Protein AF-D3B4V0-F1 (afdb_monomer)

Nearest PDB structures (foldseek):
  1zbs-assembly1_A-2  TM=4.733E-01  e=1.804E+00  Porphyromonas gingivalis W83
  3m5d-assembly1_A  TM=2.954E-01  e=3.328E+00  Xanthomonas campestris pv. campestris
  3m4n-assembly1_A  TM=2.866E-01  e=5.492E+00  Xanthomonas campestris pv. campestris
  3m5c-assembly1_A  TM=2.912E-01  e=4.914E+00  Xanthomonas campestris pv. campestris

Sequence (216 aa):
MLTKDHNRDSLLKLTKDQLFQICLDNNITVKKSTKKSLIIDDIIKIKEDRGCLQKKLVDDNPFHRSLPVLIITKILEYCWRISTSDRVTPLIAYEEALKLTLINKRFYGIVSRMFNNVKLSSTVTTSRMGELHKRLSSVWCPIKHIVKLQVEIPIFEQLMKQPSVHLTHMLSTVEKLFIYQDYKWGHITETSIKTFVTIATNLHSLSLYCTSVCVF

pLDDT: mean 77.39, std 14.04, range [38.19, 95.69]

Organism: Heterostelium pallidum (strain ATCC 26659 / Pp 5 / PN500) (NCBI:txid670386)

Foldseek 3Di:
DDDPPDDLVNLVPDDQVVLVVVCVVVVHDDDSPDDSVVSSVSVVVVVVVVVVVCCVVPPVDPCPPPVVLVVVLVVLVVVLCVCCVDPQPLPVSVVVLLVQCVPDVSSLVSSQVSQQAHAEDDVDDPVVLVVVVVQQLDPSNSPQAHQHYHYEQVSLQVCQPDPHPSNLRNLLNHAEYEYEYDVVDDDRDPSSVVSSCVSNVNHDYYYYDYDPPPDD

Radius of gyration: 29.0 Å; Cα contacts (8 Å, |Δi|>4): 222; chains: 1; bounding box: 64×27×80 Å

Secondary structure (DSSP, 8-state):
---TT--HHHHHTS-HHHHHHHHHHTT----TTS-HHHHHHHHHHHHHHHHHHHHHHHTS-TTTTTHHHHHHHHHHHHHHHHHHHSTT-HHHHHHHHHHHHTT-HHHHHHHHHHTTEEEE-S-S-HHHHHHHHHHHTSTT-S----SEEEEEHHHHHHHHHS--HHHHHHHHT--EEEEEE-TTS-PPPHHHHHHHHHH-TT--EEEEEE------

Solvent-accessible surface area (backbone atoms only — not comparable to full-atom values): 12323 Å² total; per-residue (Å²): 120,95,60,94,79,71,44,73,73,58,57,69,74,49,52,67,68,58,52,48,50,53,27,57,72,66,76,47,94,76,64,91,84,57,54,66,67,59,55,52,52,52,53,49,52,53,51,50,51,49,50,52,51,46,39,52,63,62,73,70,30,95,46,78,84,55,46,70,60,52,53,53,49,50,50,50,53,49,53,48,49,55,40,58,64,43,87,88,44,40,62,56,41,50,56,52,51,56,56,49,36,74,76,36,76,68,43,26,64,50,52,25,66,67,37,30,66,43,60,48,69,76,95,54,58,74,70,59,49,55,51,48,53,53,46,58,52,33,94,79,45,52,60,63,43,25,45,30,41,35,32,24,44,74,58,50,49,57,53,48,72,68,62,42,76,56,35,39,54,28,45,23,39,25,28,28,43,37,39,39,43,51,90,93,54,78,83,81,52,70,65,37,52,53,54,45,59,73,40,22,77,51,52,81,41,80,46,82,43,76,61,81,78,78,84,127

Mean predicted aligned error: 15.12 Å

Structure (mmCIF, N/CA/C/O backbone):
data_AF-D3B4V0-F1
#
_entry.id   AF-D3B4V0-F1
#
loop_
_atom_site.group_PDB
_atom_site.id
_atom_site.type_symbol
_atom_site.label_atom_id
_atom_site.label_alt_id
_atom_site.label_comp_id
_atom_site.label_asym_id
_atom_site.label_entity_id
_atom_site.label_seq_id
_atom_site.pdbx_PDB_ins_code
_atom_site.Cartn_x
_atom_site.Cartn_y
_atom_site.Cartn_z
_atom_site.occupancy
_atom_site.B_iso_or_equiv
_atom_site.auth_seq_id
_atom_site.auth_comp_id
_atom_site.auth_asym_id
_atom_site.auth_atom_id
_atom_site.pdbx_PDB_model_num
ATOM 1 N N . MET A 1 1 ? 21.893 11.931 -34.333 1.00 53.31 1 MET A N 1
ATOM 2 C CA . MET A 1 1 ? 21.023 10.731 -34.334 1.00 53.31 1 MET A CA 1
ATOM 3 C C . MET A 1 1 ? 20.957 10.212 -35.767 1.00 53.31 1 MET A C 1
ATOM 5 O O . MET A 1 1 ? 20.592 10.999 -36.629 1.00 53.31 1 MET A O 1
ATOM 9 N N . LEU A 1 2 ? 21.391 8.975 -36.057 1.00 63.19 2 LEU A N 1
ATOM 10 C CA . LEU A 1 2 ? 21.348 8.410 -37.423 1.00 63.19 2 LEU A CA 1
ATOM 11 C C . LEU A 1 2 ? 19.906 8.437 -37.961 1.00 63.19 2 LEU A C 1
ATOM 13 O O . LEU A 1 2 ? 19.053 7.701 -37.466 1.00 63.19 2 LEU A O 1
ATOM 17 N N . THR A 1 3 ? 19.625 9.287 -38.947 1.00 55.41 3 THR A N 1
ATOM 18 C CA . THR A 1 3 ? 18.300 9.384 -39.573 1.00 55.41 3 THR A CA 1
ATOM 19 C C . THR A 1 3 ? 18.146 8.361 -40.704 1.00 55.41 3 THR A C 1
ATOM 21 O O . THR A 1 3 ? 19.092 7.668 -41.114 1.00 55.41 3 THR A O 1
ATOM 24 N N . LYS A 1 4 ? 16.911 8.225 -41.199 1.00 57.09 4 LYS A N 1
ATOM 25 C CA . LYS A 1 4 ? 16.519 7.246 -42.222 1.00 57.09 4 LYS A CA 1
ATOM 26 C C . LYS A 1 4 ? 17.380 7.349 -43.499 1.00 57.09 4 LYS A C 1
ATOM 28 O O . LYS A 1 4 ? 17.666 6.314 -44.098 1.00 57.09 4 LYS A O 1
ATOM 33 N N . ASP A 1 5 ? 17.934 8.526 -43.792 1.00 58.44 5 ASP A N 1
ATOM 34 C CA . ASP A 1 5 ? 18.576 8.870 -45.072 1.00 58.44 5 ASP A CA 1
ATOM 35 C C . ASP A 1 5 ? 20.045 8.447 -45.236 1.00 58.44 5 ASP A C 1
ATOM 37 O O . ASP A 1 5 ? 20.605 8.565 -46.323 1.00 58.44 5 ASP A O 1
ATOM 41 N N . HIS A 1 6 ? 20.694 7.910 -44.200 1.00 70.00 6 HIS A N 1
ATOM 42 C CA . HIS A 1 6 ? 22.062 7.393 -44.342 1.00 70.00 6 HIS A CA 1
ATOM 43 C C . HIS A 1 6 ? 22.069 5.994 -44.976 1.00 70.00 6 HIS A C 1
ATOM 45 O O . HIS A 1 6 ? 22.087 4.987 -44.263 1.00 70.00 6 HIS A O 1
ATOM 51 N N . ASN A 1 7 ? 21.981 5.924 -46.304 1.00 81.50 7 ASN A N 1
ATOM 52 C CA . ASN A 1 7 ? 22.236 4.705 -47.079 1.00 81.50 7 ASN A CA 1
ATOM 53 C C . ASN A 1 7 ? 23.741 4.572 -47.405 1.00 81.50 7 ASN A C 1
ATOM 55 O O . ASN A 1 7 ? 24.499 5.537 -47.276 1.00 81.50 7 ASN A O 1
ATOM 59 N N . ARG A 1 8 ? 24.192 3.384 -47.823 1.00 86.88 8 ARG A N 1
ATOM 60 C CA . ARG A 1 8 ? 25.616 3.115 -48.107 1.00 86.88 8 ARG A CA 1
ATOM 61 C C . ARG A 1 8 ? 26.224 4.124 -49.091 1.00 86.88 8 ARG A C 1
ATOM 63 O O . ARG A 1 8 ? 27.323 4.616 -48.853 1.00 86.88 8 ARG A O 1
ATOM 70 N N . ASP A 1 9 ? 25.479 4.501 -50.126 1.00 86.94 9 ASP A N 1
ATOM 71 C CA . ASP A 1 9 ? 25.927 5.440 -51.163 1.00 86.94 9 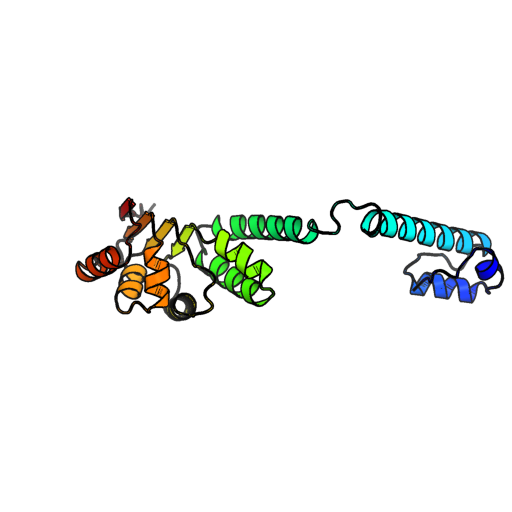ASP A CA 1
ATOM 72 C C . ASP A 1 9 ? 26.124 6.866 -50.638 1.00 86.94 9 ASP A C 1
ATOM 74 O O . ASP A 1 9 ? 27.057 7.563 -51.041 1.00 86.94 9 ASP A O 1
ATOM 78 N N . SER A 1 10 ? 25.286 7.304 -49.697 1.00 88.25 10 SER A N 1
ATOM 79 C CA . SER A 1 10 ? 25.443 8.589 -49.012 1.00 88.25 10 SER A CA 1
ATOM 80 C C . SER A 1 10 ? 26.673 8.593 -48.100 1.00 88.25 10 SER A C 1
ATOM 82 O O . SER A 1 10 ? 27.428 9.563 -48.095 1.00 88.25 10 SER A O 1
ATOM 84 N N . LEU A 1 11 ? 26.941 7.482 -47.401 1.00 89.50 11 LEU A N 1
ATOM 85 C CA . LEU A 1 11 ? 28.098 7.335 -46.512 1.00 89.50 11 LEU A CA 1
ATOM 86 C C . LEU A 1 11 ? 29.420 7.273 -47.292 1.00 89.50 11 LEU A C 1
ATOM 88 O O . LEU A 1 11 ? 30.443 7.769 -46.820 1.00 89.50 11 LEU A O 1
ATOM 92 N N . LEU A 1 12 ? 29.407 6.725 -48.511 1.00 90.62 12 LEU A N 1
ATOM 93 C CA . LEU A 1 12 ? 30.580 6.700 -49.389 1.00 90.62 12 LEU A CA 1
ATOM 94 C C . LEU A 1 12 ? 31.048 8.107 -49.790 1.00 90.62 12 LEU A C 1
ATOM 96 O O . LEU A 1 12 ? 32.258 8.321 -49.920 1.00 90.62 12 LEU A O 1
ATOM 100 N N . LYS A 1 13 ? 30.124 9.068 -49.914 1.00 92.75 13 LYS A N 1
ATOM 101 C CA . LYS A 1 13 ? 30.420 10.469 -50.267 1.00 92.75 13 LYS A CA 1
ATOM 102 C C . LYS A 1 13 ? 31.063 11.265 -49.124 1.00 92.75 13 LYS A C 1
ATOM 104 O O . LYS A 1 13 ? 31.673 12.295 -49.385 1.00 92.75 13 LYS A O 1
ATOM 109 N N . LEU A 1 14 ? 30.962 10.792 -47.880 1.00 91.62 14 LEU A N 1
ATOM 110 C CA . LEU A 1 14 ? 31.491 11.489 -46.705 1.00 91.62 14 LEU A CA 1
ATOM 111 C C . LEU A 1 14 ? 33.005 11.311 -46.552 1.00 91.62 14 LEU A C 1
ATOM 113 O O . LEU A 1 14 ? 33.585 10.290 -46.937 1.00 91.62 14 LEU A O 1
ATOM 117 N N . THR A 1 15 ? 33.669 12.295 -45.954 1.00 93.62 15 THR A N 1
ATOM 118 C CA . THR A 1 15 ? 35.085 12.176 -45.588 1.00 93.62 15 THR A CA 1
ATOM 119 C C . THR A 1 15 ? 35.261 11.238 -44.391 1.00 93.62 15 THR A C 1
ATOM 121 O O . THR A 1 15 ? 34.320 10.939 -43.654 1.00 93.62 15 THR A O 1
ATOM 124 N N . LYS A 1 16 ? 36.488 10.742 -44.185 1.00 91.06 16 LYS A N 1
ATOM 125 C CA . LYS A 1 16 ? 36.796 9.857 -43.052 1.00 91.06 16 LYS A CA 1
ATOM 126 C C . LYS A 1 16 ? 36.498 10.546 -41.713 1.00 91.06 16 LYS A C 1
ATOM 128 O O . LYS A 1 16 ? 35.918 9.913 -40.840 1.00 91.06 16 LYS A O 1
ATOM 133 N N . ASP A 1 17 ? 36.806 11.835 -41.592 1.00 90.44 17 ASP A N 1
ATOM 134 C CA . ASP A 1 17 ? 36.556 12.615 -40.373 1.00 90.44 17 ASP A CA 1
ATOM 135 C C . ASP A 1 17 ? 35.061 12.816 -40.102 1.00 90.44 17 ASP A C 1
ATOM 137 O O . ASP A 1 17 ? 34.617 12.665 -38.966 1.00 90.44 17 ASP A O 1
ATOM 141 N N . GLN A 1 18 ? 34.258 13.052 -41.146 1.00 91.62 18 GLN A N 1
ATOM 142 C CA . GLN A 1 18 ? 32.797 13.118 -41.023 1.00 91.62 18 GLN A CA 1
ATOM 143 C C . GLN A 1 18 ? 32.206 11.784 -40.544 1.00 91.62 18 GLN A C 1
ATOM 145 O O . GLN A 1 18 ? 31.325 11.768 -39.688 1.00 91.62 18 GLN A O 1
ATOM 150 N N . LEU A 1 19 ? 32.720 10.657 -41.048 1.00 92.06 19 LEU A N 1
ATOM 151 C CA . LEU A 1 19 ? 32.307 9.327 -40.591 1.00 92.06 19 LEU A CA 1
ATOM 152 C C . LEU A 1 19 ? 32.713 9.069 -39.132 1.00 92.06 19 LEU A C 1
ATOM 154 O O . LEU A 1 19 ? 31.931 8.493 -38.380 1.00 92.06 19 LEU A O 1
ATOM 158 N N . PHE A 1 20 ? 33.891 9.536 -38.700 1.00 90.31 20 PHE A N 1
ATOM 159 C CA . PHE A 1 20 ? 34.279 9.479 -37.287 1.00 90.31 20 PHE A CA 1
ATOM 160 C C . PHE A 1 20 ? 33.354 10.297 -36.398 1.00 90.31 20 PHE A C 1
ATOM 162 O O . PHE A 1 20 ? 32.966 9.806 -35.340 1.00 90.31 20 PHE A O 1
ATOM 169 N N . GLN A 1 21 ? 32.978 11.505 -36.822 1.00 90.62 21 GLN A N 1
ATOM 170 C CA . GLN A 1 21 ? 32.053 12.333 -36.055 1.00 90.62 21 GLN A CA 1
ATOM 171 C C . GLN A 1 21 ? 30.697 11.639 -35.897 1.00 90.62 21 GLN A C 1
ATOM 173 O O . GLN A 1 21 ? 30.181 11.556 -34.788 1.00 90.62 21 GLN A O 1
ATOM 178 N N . ILE A 1 22 ? 30.176 11.025 -36.967 1.00 91.06 22 ILE A N 1
ATOM 179 C CA . ILE A 1 22 ? 28.948 10.218 -36.905 1.00 91.06 22 ILE A CA 1
ATOM 180 C C . ILE A 1 22 ? 29.093 9.068 -35.902 1.00 91.06 22 ILE A C 1
ATOM 182 O O . ILE A 1 22 ? 28.160 8.802 -35.141 1.00 91.06 22 ILE A O 1
ATOM 186 N N . CYS A 1 23 ? 30.239 8.387 -35.874 1.00 89.75 23 CYS A N 1
ATOM 187 C CA . CYS A 1 23 ? 30.486 7.336 -34.894 1.00 89.75 23 CYS A CA 1
ATOM 188 C C . CYS A 1 23 ? 30.486 7.870 -33.457 1.00 89.75 23 CYS A C 1
ATOM 190 O O . CYS A 1 23 ? 29.826 7.278 -32.604 1.00 89.75 23 CYS A O 1
ATOM 192 N N . LEU A 1 24 ? 31.154 8.998 -33.196 1.00 89.44 24 LEU A N 1
ATOM 193 C CA . LEU A 1 24 ? 31.170 9.639 -31.876 1.00 89.44 24 LEU A CA 1
ATOM 194 C C . LEU A 1 24 ? 29.759 10.041 -31.433 1.00 89.44 24 LEU A C 1
ATOM 196 O O . LEU A 1 24 ? 29.322 9.646 -30.355 1.00 89.44 24 LEU A O 1
ATOM 200 N N . ASP A 1 25 ? 29.008 10.712 -32.306 1.00 88.94 25 ASP A N 1
ATOM 201 C CA . ASP A 1 25 ? 27.640 11.173 -32.037 1.00 88.94 25 ASP A CA 1
ATOM 202 C C . ASP A 1 25 ? 26.657 10.019 -31.767 1.00 88.94 25 ASP A C 1
ATOM 204 O O . ASP A 1 25 ? 25.568 10.226 -31.227 1.00 88.94 25 ASP A O 1
ATOM 208 N N . ASN A 1 26 ? 27.005 8.792 -32.170 1.00 84.38 26 ASN A N 1
ATOM 209 C CA . ASN A 1 26 ? 26.178 7.600 -31.991 1.00 84.38 26 ASN A CA 1
ATOM 210 C C . ASN A 1 26 ? 26.777 6.576 -31.018 1.00 84.38 26 ASN A C 1
ATOM 212 O O . ASN A 1 26 ? 26.230 5.471 -30.928 1.00 84.38 26 ASN A O 1
ATOM 216 N N . ASN A 1 27 ? 27.828 6.941 -30.274 1.00 88.38 27 ASN A N 1
ATOM 217 C CA . ASN A 1 27 ? 28.540 6.083 -29.321 1.00 88.38 27 ASN A CA 1
ATOM 218 C C . ASN A 1 27 ? 29.083 4.783 -29.948 1.00 88.38 27 ASN A C 1
ATOM 220 O O . ASN A 1 27 ? 29.047 3.718 -29.334 1.00 88.38 27 ASN A O 1
ATOM 224 N N . ILE A 1 28 ? 29.571 4.857 -31.187 1.00 89.25 28 ILE A N 1
ATOM 225 C CA . ILE A 1 28 ? 30.203 3.747 -31.907 1.00 89.25 28 ILE A CA 1
ATOM 226 C C . ILE A 1 28 ? 31.715 3.813 -31.677 1.00 89.25 28 ILE A C 1
ATOM 228 O O . ILE A 1 28 ? 32.372 4.790 -32.042 1.00 89.25 28 ILE A O 1
ATOM 232 N N . THR A 1 29 ? 32.291 2.766 -31.088 1.00 89.94 29 THR A N 1
ATOM 233 C CA . THR A 1 29 ? 33.736 2.693 -30.846 1.00 89.94 29 THR A CA 1
ATOM 234 C C . THR A 1 29 ? 34.479 2.286 -32.118 1.00 89.94 29 THR A C 1
ATOM 236 O O . THR A 1 29 ? 34.454 1.127 -32.516 1.00 89.94 29 THR A O 1
ATOM 239 N N . VAL A 1 30 ? 35.201 3.225 -32.729 1.00 88.81 30 VAL A N 1
ATOM 240 C CA . VAL A 1 30 ? 36.061 2.984 -33.903 1.00 88.81 30 VAL A CA 1
ATOM 241 C C . VAL A 1 30 ? 37.455 3.567 -33.679 1.00 88.81 30 VAL A C 1
ATOM 243 O O . VAL A 1 30 ? 37.612 4.668 -33.155 1.00 88.81 30 VAL A O 1
ATOM 246 N N . LYS A 1 31 ? 38.501 2.842 -34.094 1.00 89.56 31 LYS A N 1
ATOM 247 C CA . LYS A 1 31 ? 39.895 3.318 -33.998 1.00 89.56 31 LYS A CA 1
ATOM 248 C C . LYS A 1 31 ? 40.193 4.308 -35.125 1.00 89.56 31 LYS A C 1
ATOM 250 O O . LYS A 1 31 ? 39.848 4.015 -36.265 1.00 89.56 31 LYS A O 1
ATOM 255 N N . LYS A 1 32 ? 40.925 5.402 -34.869 1.00 80.88 32 LYS A N 1
ATOM 256 C CA . LYS A 1 32 ? 41.306 6.406 -35.898 1.00 80.88 32 LYS A CA 1
ATOM 257 C C . LYS A 1 32 ? 42.010 5.809 -37.133 1.00 80.88 32 LYS A C 1
ATOM 259 O O . LYS A 1 32 ? 41.827 6.277 -38.257 1.00 80.88 32 LYS A O 1
ATOM 264 N N . SER A 1 33 ? 42.775 4.734 -36.945 1.00 86.44 33 SER A N 1
ATOM 265 C CA . SER A 1 33 ? 43.487 4.018 -38.014 1.00 86.44 33 SER A CA 1
ATOM 266 C C . SER A 1 33 ? 42.600 3.106 -38.874 1.00 86.44 33 SER A C 1
ATOM 268 O O . SER A 1 33 ? 43.058 2.609 -39.901 1.00 86.44 33 SER A O 1
ATOM 270 N N . THR A 1 34 ? 41.328 2.912 -38.515 1.00 89.38 34 THR A N 1
ATOM 271 C CA . THR A 1 34 ? 40.402 2.016 -39.228 1.00 89.38 34 THR A CA 1
ATOM 272 C C . THR A 1 34 ? 40.184 2.476 -40.670 1.00 89.38 34 THR A C 1
ATOM 274 O O . THR A 1 34 ? 40.151 3.676 -40.966 1.00 89.38 34 THR A O 1
ATOM 277 N N . LYS A 1 35 ? 40.066 1.520 -41.598 1.00 93.38 35 LYS A N 1
ATOM 278 C CA . LYS A 1 35 ? 39.792 1.803 -43.013 1.00 93.38 35 LYS A CA 1
ATOM 279 C C . LYS A 1 35 ? 38.387 2.387 -43.173 1.00 93.38 35 LYS A C 1
ATOM 281 O O . LYS A 1 35 ? 37.461 1.958 -42.495 1.00 93.38 35 LYS A O 1
ATOM 286 N N . LYS A 1 36 ? 38.225 3.331 -44.108 1.00 90.06 36 LYS A N 1
ATOM 287 C CA . LYS A 1 36 ? 36.945 4.013 -44.370 1.00 90.06 36 LYS A CA 1
ATOM 288 C C . LYS A 1 36 ? 35.802 3.025 -44.647 1.00 90.06 36 LYS A C 1
ATOM 290 O O . LYS A 1 36 ? 34.712 3.217 -44.129 1.00 90.06 36 LYS A O 1
ATOM 295 N N . SER A 1 37 ? 36.065 1.962 -45.410 1.00 90.31 37 SER A N 1
ATOM 296 C CA . SER A 1 37 ? 35.074 0.922 -45.719 1.00 90.31 37 SER A CA 1
ATOM 297 C C . SER A 1 37 ? 34.541 0.219 -44.467 1.00 90.31 37 SER A C 1
ATOM 299 O O . SER A 1 37 ? 33.333 0.105 -44.315 1.00 90.31 37 SER A O 1
ATOM 301 N N . LEU A 1 38 ? 35.425 -0.153 -43.536 1.00 89.94 38 LEU A N 1
ATOM 302 C CA . LEU A 1 38 ? 35.048 -0.824 -42.287 1.00 89.94 38 LEU A CA 1
ATOM 303 C C . LEU A 1 38 ? 34.211 0.083 -41.377 1.00 89.94 38 LEU A C 1
ATOM 305 O O . LEU A 1 38 ? 33.245 -0.375 -40.786 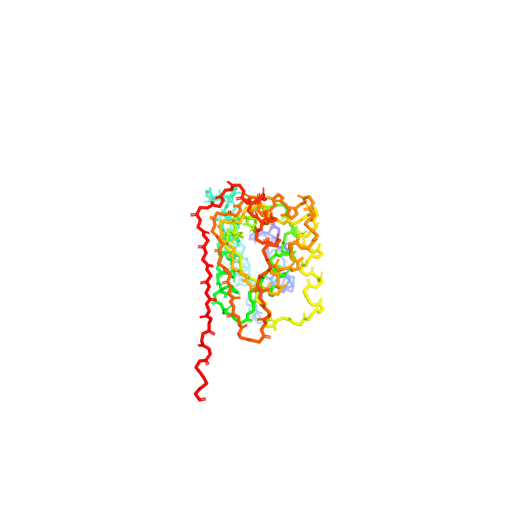1.00 89.94 38 LEU A O 1
ATOM 309 N N . ILE A 1 39 ? 34.525 1.383 -41.325 1.00 90.56 39 ILE A N 1
ATOM 310 C CA . ILE A 1 39 ? 33.721 2.355 -40.565 1.00 90.56 39 ILE A CA 1
ATOM 311 C C . ILE A 1 39 ? 32.296 2.438 -41.136 1.00 90.56 39 ILE A C 1
ATOM 313 O O . ILE A 1 39 ? 31.329 2.495 -40.382 1.00 90.56 39 ILE A O 1
ATOM 317 N N . ILE A 1 40 ? 32.157 2.430 -42.466 1.00 91.94 40 ILE A N 1
ATOM 318 C CA . ILE A 1 40 ? 30.847 2.437 -43.130 1.00 91.94 40 ILE A CA 1
ATOM 319 C C . ILE A 1 40 ? 30.078 1.147 -42.816 1.00 91.94 40 ILE A C 1
ATOM 321 O O . ILE A 1 40 ? 28.892 1.220 -42.499 1.00 91.94 40 ILE A O 1
ATOM 325 N N . ASP A 1 41 ? 30.745 -0.007 -42.870 1.00 91.50 41 ASP A N 1
ATOM 326 C CA . ASP A 1 41 ? 30.138 -1.301 -42.542 1.00 91.50 41 ASP A CA 1
ATOM 327 C C . ASP A 1 41 ? 29.652 -1.346 -41.083 1.00 91.50 41 ASP A C 1
ATOM 329 O O . ASP A 1 41 ? 28.517 -1.752 -40.833 1.00 91.50 41 ASP A O 1
ATOM 333 N N . ASP A 1 42 ? 30.448 -0.845 -40.135 1.00 89.19 42 ASP A N 1
ATOM 334 C CA . ASP A 1 42 ? 30.072 -0.768 -38.718 1.00 89.19 42 ASP A CA 1
ATOM 335 C C . ASP A 1 42 ? 28.867 0.162 -38.488 1.00 89.19 42 ASP A C 1
ATOM 337 O O . ASP A 1 42 ? 27.945 -0.181 -37.743 1.00 89.19 42 ASP A O 1
ATOM 341 N N . ILE A 1 43 ? 28.830 1.323 -39.156 1.00 90.50 43 ILE A N 1
ATOM 342 C CA . ILE A 1 43 ? 27.690 2.254 -39.088 1.00 90.50 43 ILE A CA 1
ATOM 343 C C . ILE A 1 43 ? 26.417 1.593 -39.630 1.00 90.50 43 ILE A C 1
ATOM 345 O O . ILE A 1 43 ? 25.353 1.721 -39.017 1.00 90.50 43 ILE A O 1
ATOM 349 N N . ILE A 1 44 ? 26.508 0.889 -40.764 1.00 91.50 44 ILE A N 1
ATOM 350 C CA . ILE A 1 44 ? 25.367 0.199 -41.382 1.00 91.50 44 ILE A CA 1
ATOM 351 C C . ILE A 1 44 ? 24.867 -0.914 -40.468 1.00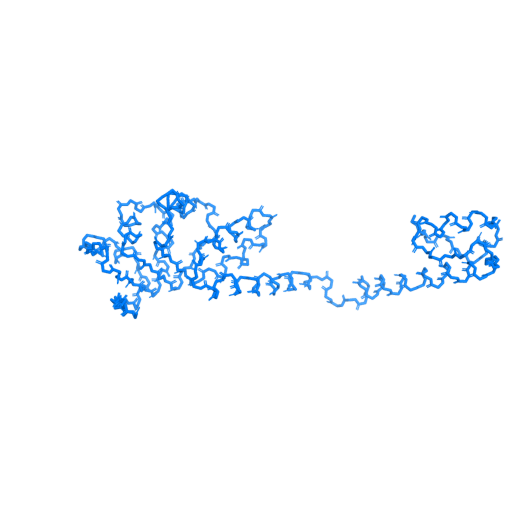 91.50 44 ILE A C 1
ATOM 353 O O . ILE A 1 44 ? 23.680 -0.936 -40.151 1.00 91.50 44 ILE A O 1
ATOM 357 N N . LYS A 1 45 ? 25.765 -1.769 -39.975 1.00 89.31 45 LYS A N 1
ATOM 358 C CA . LYS A 1 45 ? 25.417 -2.867 -39.073 1.00 89.31 45 LYS A CA 1
ATOM 359 C C . LYS A 1 45 ? 24.697 -2.363 -37.824 1.00 89.31 45 LYS A C 1
ATOM 361 O O . LYS A 1 45 ? 23.638 -2.867 -37.472 1.00 89.31 45 LYS A O 1
ATOM 366 N N . ILE A 1 46 ? 25.214 -1.313 -37.185 1.00 87.38 46 ILE A N 1
ATOM 367 C CA . ILE A 1 46 ? 24.584 -0.737 -35.988 1.00 87.38 46 ILE A CA 1
ATOM 368 C C . ILE A 1 46 ? 23.230 -0.103 -36.319 1.00 87.38 46 ILE A C 1
ATOM 370 O O . ILE A 1 46 ? 22.299 -0.182 -35.514 1.00 87.38 46 ILE A O 1
ATOM 374 N N . LYS A 1 47 ? 23.089 0.524 -37.492 1.00 86.62 47 LYS A N 1
ATOM 375 C CA . LYS A 1 47 ? 21.804 1.056 -37.959 1.00 86.62 47 LYS A CA 1
ATOM 376 C C . LYS A 1 47 ? 20.785 -0.064 -38.184 1.00 86.62 47 LYS A C 1
ATOM 378 O O . LYS A 1 47 ? 19.638 0.089 -37.770 1.00 86.62 47 LYS A O 1
ATOM 383 N N . GLU A 1 48 ? 21.190 -1.172 -38.792 1.00 86.44 48 GLU A N 1
ATOM 384 C CA . GLU A 1 48 ? 20.351 -2.355 -39.011 1.00 86.44 48 GLU A CA 1
ATOM 385 C C . GLU A 1 48 ? 19.964 -3.029 -37.693 1.00 86.44 48 GLU A C 1
ATOM 387 O O . GLU A 1 48 ? 18.784 -3.297 -37.478 1.00 86.44 48 GLU A O 1
ATOM 392 N N . ASP A 1 49 ? 20.909 -3.203 -36.767 1.00 82.19 49 ASP A N 1
ATOM 393 C CA . ASP A 1 49 ? 20.655 -3.755 -35.433 1.00 82.19 49 ASP A CA 1
ATOM 394 C C . ASP A 1 49 ? 19.673 -2.876 -34.648 1.00 82.19 49 ASP A C 1
ATOM 396 O O . ASP A 1 49 ? 18.711 -3.378 -34.063 1.00 82.19 49 ASP A O 1
ATOM 400 N N . ARG A 1 50 ? 19.849 -1.547 -34.682 1.00 82.06 50 ARG A N 1
ATOM 401 C CA . ARG A 1 50 ? 18.902 -0.597 -34.073 1.00 82.06 50 ARG A CA 1
ATOM 402 C C . ARG A 1 50 ? 17.536 -0.645 -34.747 1.00 82.06 50 ARG A C 1
ATOM 404 O O . ARG A 1 50 ? 16.535 -0.623 -34.042 1.00 82.06 50 ARG A O 1
ATOM 411 N N . GLY A 1 51 ? 17.482 -0.736 -36.074 1.00 78.88 51 GLY A N 1
ATOM 412 C CA . GLY A 1 51 ? 16.234 -0.880 -36.823 1.00 78.88 51 GLY A CA 1
ATOM 413 C C . GLY A 1 51 ? 15.510 -2.189 -36.501 1.00 78.88 51 GLY A C 1
ATOM 414 O O . GLY A 1 51 ? 14.300 -2.186 -36.308 1.00 78.88 51 GLY A O 1
ATOM 415 N N . CYS A 1 52 ? 16.245 -3.292 -36.357 1.00 76.75 52 CYS A N 1
ATOM 416 C CA . CYS A 1 52 ? 15.723 -4.596 -35.957 1.00 76.75 52 CYS A CA 1
ATOM 417 C C . CYS A 1 52 ? 15.210 -4.575 -34.512 1.00 76.75 52 CYS A C 1
ATOM 419 O O . CYS A 1 52 ? 14.111 -5.055 -34.246 1.00 76.75 52 CYS A O 1
ATOM 421 N N . LEU A 1 53 ? 15.958 -3.970 -33.585 1.00 69.25 53 LEU A N 1
ATOM 422 C CA . LEU A 1 53 ? 15.515 -3.767 -32.204 1.00 69.25 53 LEU A CA 1
ATOM 423 C C . LEU A 1 53 ? 14.279 -2.874 -32.142 1.00 69.25 53 LEU A C 1
ATOM 425 O O . LEU A 1 53 ? 13.323 -3.218 -31.458 1.00 69.25 53 LEU A O 1
ATOM 429 N N . GLN A 1 54 ? 14.262 -1.763 -32.877 1.00 68.56 54 GLN A N 1
ATOM 430 C CA . GLN A 1 54 ? 13.118 -0.862 -32.925 1.00 68.56 54 GLN A CA 1
ATOM 431 C C . GLN A 1 54 ? 11.895 -1.559 -33.523 1.00 68.56 54 GLN A C 1
ATOM 433 O O . GLN A 1 54 ? 10.835 -1.503 -32.918 1.00 68.56 54 GLN A O 1
ATOM 438 N N . LYS A 1 55 ? 12.039 -2.295 -34.628 1.00 69.94 55 LYS A N 1
ATOM 439 C CA . LYS A 1 55 ? 10.951 -3.079 -35.225 1.00 69.94 55 LYS A CA 1
ATOM 440 C C . LYS A 1 55 ? 10.441 -4.169 -34.274 1.00 69.94 55 LYS A C 1
ATOM 442 O O . LYS A 1 55 ? 9.238 -4.298 -34.088 1.00 69.94 55 LYS A O 1
ATOM 447 N N . LYS A 1 56 ? 11.334 -4.894 -33.590 1.00 67.00 56 LYS A N 1
ATOM 448 C CA . LYS A 1 56 ? 10.962 -5.894 -32.568 1.00 67.00 56 LYS A CA 1
ATOM 449 C C . LYS A 1 56 ? 10.287 -5.281 -31.341 1.00 67.00 56 LYS A C 1
ATOM 451 O O . LYS A 1 56 ? 9.442 -5.923 -30.730 1.00 67.00 56 LYS A O 1
ATOM 456 N N . LEU A 1 57 ? 10.674 -4.068 -30.952 1.00 57.16 57 LEU A N 1
ATOM 457 C CA . LEU A 1 57 ? 10.114 -3.377 -29.791 1.00 57.16 57 LEU A CA 1
ATOM 458 C C . LEU A 1 57 ? 8.793 -2.671 -30.113 1.00 57.16 57 LEU A C 1
ATOM 460 O O . LEU A 1 57 ? 7.923 -2.632 -29.242 1.00 57.16 57 LEU A O 1
ATOM 464 N N . VAL A 1 58 ? 8.664 -2.133 -31.330 1.00 59.03 58 VAL A N 1
ATOM 465 C CA . VAL A 1 58 ? 7.589 -1.222 -31.742 1.00 59.03 58 VAL A CA 1
ATOM 466 C C . VAL A 1 58 ? 6.556 -1.896 -32.645 1.00 59.03 58 VAL A C 1
ATOM 468 O O . VAL A 1 58 ? 5.366 -1.827 -32.349 1.00 59.03 58 VAL A O 1
ATOM 471 N N . ASP A 1 59 ? 6.989 -2.582 -33.702 1.00 55.59 59 ASP A N 1
ATOM 472 C CA . ASP A 1 59 ? 6.091 -3.045 -34.771 1.00 55.59 59 ASP A CA 1
ATOM 473 C C . ASP A 1 59 ? 5.645 -4.507 -34.585 1.00 55.59 59 ASP A C 1
ATOM 475 O O . ASP A 1 59 ? 4.470 -4.818 -34.764 1.00 55.59 59 ASP A O 1
ATOM 479 N N . ASP A 1 60 ? 6.551 -5.393 -34.155 1.00 52.03 60 ASP A N 1
ATOM 480 C CA . ASP A 1 60 ? 6.293 -6.836 -33.978 1.00 52.03 60 ASP A CA 1
ATOM 481 C C . ASP A 1 60 ? 6.007 -7.224 -32.515 1.00 52.03 60 ASP A C 1
ATOM 483 O O . ASP A 1 60 ? 5.983 -8.402 -32.155 1.00 52.03 60 ASP A O 1
ATOM 487 N N . ASN A 1 61 ? 5.792 -6.237 -31.642 1.00 43.53 61 ASN A N 1
ATOM 488 C CA . ASN A 1 61 ? 5.470 -6.475 -30.244 1.00 43.53 61 ASN A CA 1
ATOM 489 C C . ASN A 1 61 ? 3.941 -6.553 -30.053 1.00 43.53 61 ASN A C 1
ATOM 491 O O . ASN A 1 61 ? 3.287 -5.505 -29.984 1.00 43.53 61 ASN A O 1
ATOM 495 N N . PRO A 1 62 ? 3.342 -7.750 -29.866 1.00 52.12 62 PRO A N 1
ATOM 496 C CA . PRO A 1 62 ? 1.902 -7.887 -29.618 1.00 52.12 62 PRO A CA 1
ATOM 497 C C . PRO A 1 62 ? 1.450 -7.211 -28.310 1.00 52.12 62 PRO A C 1
ATOM 499 O O . PRO A 1 62 ? 0.257 -7.126 -28.023 1.00 52.12 62 PRO A O 1
ATOM 502 N N . PHE A 1 63 ? 2.390 -6.694 -27.512 1.00 48.69 63 PHE A N 1
ATOM 503 C CA . PHE A 1 63 ? 2.154 -6.101 -26.207 1.00 48.69 63 PHE A CA 1
ATOM 504 C C . PHE A 1 63 ? 2.279 -4.569 -26.153 1.00 48.69 63 PHE A C 1
ATOM 506 O O . PHE A 1 63 ? 2.273 -3.991 -25.057 1.00 48.69 63 PHE A O 1
ATOM 513 N N . HIS A 1 64 ? 2.308 -3.888 -27.305 1.00 48.97 64 HIS A N 1
ATOM 514 C CA . HIS A 1 64 ? 2.392 -2.422 -27.405 1.00 48.97 64 HIS A CA 1
ATOM 515 C C . HIS A 1 64 ? 1.198 -1.654 -26.792 1.00 48.97 64 HIS A C 1
ATOM 517 O O . HIS A 1 64 ? 1.182 -0.422 -26.776 1.00 48.97 64 HIS A O 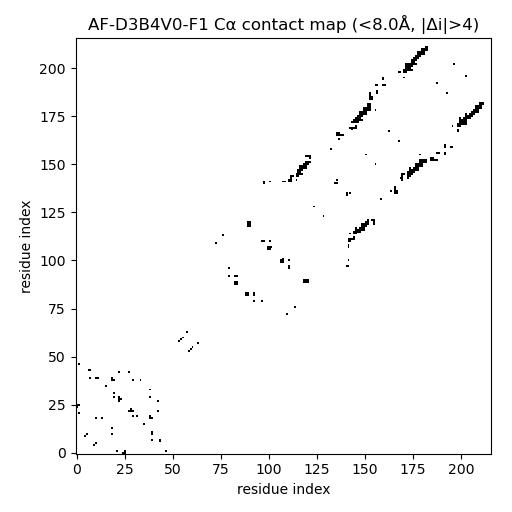1
ATOM 523 N N . ARG A 1 65 ? 0.198 -2.355 -26.241 1.00 48.19 65 ARG A N 1
ATOM 524 C CA . ARG A 1 65 ? -0.935 -1.744 -25.530 1.00 48.19 65 ARG A CA 1
ATOM 525 C C . ARG A 1 65 ? -0.962 -1.990 -24.013 1.00 48.19 65 ARG A C 1
ATOM 527 O O . ARG A 1 65 ? -1.794 -1.377 -23.347 1.00 48.19 65 ARG A O 1
ATOM 534 N N . SER A 1 66 ? -0.070 -2.803 -23.427 1.00 51.12 66 SER A N 1
ATOM 535 C CA . SER A 1 66 ? -0.233 -3.200 -22.008 1.00 51.12 66 SER A CA 1
ATOM 536 C C . SER A 1 66 ? 0.999 -3.734 -21.249 1.00 51.12 66 SER A C 1
ATOM 538 O O . SER A 1 66 ? 0.953 -3.759 -20.015 1.00 51.12 66 SER A O 1
ATOM 540 N N . LEU A 1 67 ? 2.116 -4.100 -21.897 1.00 46.69 67 LEU A N 1
ATOM 541 C CA . LEU A 1 67 ? 3.261 -4.713 -21.187 1.00 46.69 67 LEU A CA 1
ATOM 542 C C . LEU A 1 67 ? 4.011 -3.805 -20.202 1.00 46.69 67 LEU A C 1
ATOM 544 O O . LEU A 1 67 ? 4.344 -4.291 -19.120 1.00 46.69 67 LEU A O 1
ATOM 548 N N . PRO A 1 68 ? 4.278 -2.515 -20.505 1.00 65.62 68 PRO A N 1
ATOM 549 C CA . PRO A 1 68 ? 5.014 -1.660 -19.579 1.00 65.62 68 PRO A CA 1
ATOM 550 C C . PRO A 1 68 ? 4.283 -1.555 -18.245 1.00 65.62 68 PRO A C 1
ATOM 552 O O . PRO A 1 68 ? 4.897 -1.638 -17.191 1.00 65.62 68 PRO A O 1
ATOM 555 N N . VAL A 1 69 ? 2.950 -1.475 -18.286 1.00 63.56 69 VAL A N 1
ATOM 556 C CA . VAL A 1 69 ? 2.121 -1.432 -17.081 1.00 63.56 69 VAL A CA 1
ATOM 557 C C . VAL A 1 69 ? 2.222 -2.739 -16.310 1.00 63.56 69 VAL A C 1
ATOM 559 O O . VAL A 1 69 ? 2.389 -2.680 -15.100 1.00 63.56 69 VAL A O 1
ATOM 562 N N . LEU A 1 70 ? 2.155 -3.901 -16.967 1.00 65.62 70 LEU A N 1
ATOM 563 C CA . LEU A 1 70 ? 2.236 -5.192 -16.278 1.00 65.62 70 LEU A CA 1
ATOM 564 C C . LEU A 1 70 ? 3.607 -5.405 -15.618 1.00 65.62 70 LEU A C 1
ATOM 566 O O . LEU A 1 70 ? 3.660 -5.789 -14.453 1.00 65.62 70 LEU A O 1
ATOM 570 N N . ILE A 1 71 ? 4.700 -5.108 -16.327 1.00 68.69 71 ILE A N 1
ATOM 571 C CA . ILE A 1 71 ? 6.067 -5.234 -15.798 1.00 68.69 71 ILE A CA 1
ATOM 572 C C . ILE A 1 71 ? 6.276 -4.262 -14.638 1.00 68.69 71 ILE A C 1
ATOM 574 O O . ILE A 1 71 ? 6.718 -4.671 -13.569 1.00 68.69 71 ILE A O 1
ATOM 578 N N . ILE A 1 72 ? 5.894 -2.995 -14.807 1.00 68.81 72 ILE A N 1
ATOM 579 C CA . ILE A 1 72 ? 5.980 -1.991 -13.743 1.00 68.81 72 ILE A CA 1
ATOM 580 C C . ILE A 1 72 ? 5.113 -2.401 -12.543 1.00 68.81 72 ILE A C 1
ATOM 582 O O . ILE A 1 72 ? 5.558 -2.292 -11.406 1.00 68.81 72 ILE A O 1
ATOM 586 N N . THR A 1 73 ? 3.904 -2.923 -12.778 1.00 67.00 73 THR A N 1
ATOM 587 C CA . THR A 1 73 ? 3.030 -3.441 -11.712 1.00 67.00 73 THR A CA 1
ATOM 588 C C . THR A 1 73 ? 3.718 -4.579 -10.968 1.00 67.00 73 THR A C 1
ATOM 590 O O . THR A 1 73 ? 3.731 -4.565 -9.746 1.00 67.00 73 THR A O 1
ATOM 593 N N . LYS A 1 74 ? 4.350 -5.524 -11.674 1.00 70.81 74 LYS A N 1
ATOM 594 C CA . LYS A 1 74 ? 5.069 -6.648 -11.057 1.00 70.81 74 LYS A CA 1
ATOM 595 C C . LYS A 1 74 ? 6.307 -6.209 -10.278 1.00 70.81 74 LYS A C 1
ATOM 597 O O . LYS A 1 74 ? 6.552 -6.746 -9.202 1.00 70.81 74 LYS A O 1
ATOM 602 N N . ILE A 1 75 ? 7.050 -5.221 -10.775 1.00 70.31 75 ILE A N 1
ATOM 603 C CA . ILE A 1 75 ? 8.177 -4.616 -10.050 1.00 70.31 75 ILE A CA 1
ATOM 604 C C . ILE A 1 75 ? 7.668 -3.957 -8.769 1.00 70.31 75 ILE A C 1
ATOM 606 O O . ILE A 1 75 ? 8.204 -4.223 -7.700 1.00 70.31 75 ILE A O 1
ATOM 610 N N . LEU A 1 76 ? 6.598 -3.163 -8.850 1.00 69.88 76 LEU A N 1
ATOM 611 C CA . LEU A 1 76 ? 6.003 -2.533 -7.675 1.00 69.88 76 LEU A CA 1
ATOM 612 C C . LEU A 1 76 ? 5.439 -3.554 -6.686 1.00 69.88 76 LEU A C 1
ATOM 614 O O . LEU A 1 76 ? 5.666 -3.406 -5.492 1.00 69.88 76 LEU A O 1
ATOM 618 N N . GLU A 1 77 ? 4.765 -4.604 -7.158 1.00 68.56 77 GLU A N 1
ATOM 619 C CA . GLU A 1 77 ? 4.327 -5.747 -6.344 1.00 68.56 77 GLU A CA 1
ATOM 620 C C . GLU A 1 77 ? 5.480 -6.409 -5.608 1.00 68.56 77 GLU A C 1
ATOM 622 O O . GLU A 1 77 ? 5.378 -6.687 -4.412 1.00 68.56 77 GLU A O 1
ATOM 627 N N . TYR A 1 78 ? 6.590 -6.620 -6.300 1.00 65.38 78 TYR A N 1
ATOM 628 C CA . TYR A 1 78 ? 7.772 -7.227 -5.722 1.00 65.38 78 TYR A CA 1
ATOM 629 C C . TYR A 1 78 ? 8.449 -6.315 -4.691 1.00 65.38 78 TYR A C 1
ATOM 631 O O . TYR A 1 78 ? 8.696 -6.753 -3.567 1.00 65.38 78 TYR A O 1
ATOM 639 N N . CYS A 1 79 ? 8.681 -5.043 -5.032 1.00 63.03 79 CYS A N 1
ATOM 640 C CA . CYS A 1 79 ? 9.223 -4.038 -4.117 1.00 63.03 79 CYS A CA 1
ATOM 641 C C . CYS A 1 79 ? 8.336 -3.891 -2.878 1.00 63.03 79 CYS A C 1
ATOM 643 O O . CYS A 1 79 ? 8.835 -3.941 -1.762 1.00 63.03 79 CYS A O 1
ATOM 645 N N . TRP A 1 80 ? 7.017 -3.810 -3.064 1.00 66.88 80 TRP A N 1
ATOM 646 C CA . TRP A 1 80 ? 6.045 -3.750 -1.976 1.00 66.88 80 TRP A CA 1
ATOM 647 C C . TRP A 1 80 ? 6.134 -4.960 -1.057 1.00 66.88 80 TRP A C 1
ATOM 649 O O . TRP A 1 80 ? 6.189 -4.809 0.163 1.00 66.88 80 TRP A O 1
ATOM 659 N N . ARG A 1 81 ? 6.175 -6.168 -1.629 1.00 66.88 81 ARG A N 1
ATOM 660 C CA . ARG A 1 81 ? 6.305 -7.403 -0.856 1.00 66.88 81 ARG A CA 1
ATOM 661 C C . ARG A 1 81 ? 7.586 -7.396 -0.033 1.00 66.88 81 ARG A C 1
ATOM 663 O O . ARG A 1 81 ? 7.530 -7.775 1.126 1.00 66.88 81 ARG A O 1
ATOM 670 N N . ILE A 1 82 ? 8.708 -6.948 -0.597 1.00 60.94 82 ILE A N 1
ATOM 671 C CA . ILE A 1 82 ? 9.971 -6.826 0.143 1.00 60.94 82 ILE A CA 1
ATOM 672 C C . ILE A 1 82 ? 9.811 -5.827 1.292 1.00 60.94 82 ILE A C 1
ATOM 674 O O . ILE A 1 82 ? 10.016 -6.202 2.446 1.00 60.94 82 ILE A O 1
ATOM 678 N N . SER A 1 83 ? 9.350 -4.608 1.007 1.00 54.22 83 SER A N 1
ATOM 679 C CA . SER A 1 83 ? 9.234 -3.537 2.003 1.00 54.22 83 SER A CA 1
ATOM 680 C C . SER A 1 83 ? 8.215 -3.830 3.112 1.00 54.22 83 SER A C 1
ATOM 682 O O . SER A 1 83 ? 8.336 -3.300 4.210 1.00 54.22 83 SER A O 1
ATOM 684 N N . THR A 1 84 ? 7.212 -4.674 2.849 1.00 55.16 84 THR A N 1
ATOM 685 C CA . THR A 1 84 ? 6.203 -5.093 3.843 1.00 55.16 84 THR A CA 1
ATOM 686 C C . THR A 1 84 ? 6.490 -6.448 4.491 1.00 55.16 84 THR A C 1
ATOM 688 O O . THR A 1 84 ? 5.887 -6.771 5.515 1.00 55.16 84 THR A O 1
ATOM 691 N N . SER A 1 85 ? 7.400 -7.247 3.923 1.00 56.75 85 SER A N 1
ATOM 692 C CA . SER A 1 85 ? 7.854 -8.508 4.522 1.00 56.75 85 SER A CA 1
ATOM 693 C C . SER A 1 85 ? 8.785 -8.287 5.708 1.00 56.75 85 SER A C 1
ATOM 695 O O . SER A 1 85 ? 8.794 -9.105 6.632 1.00 56.75 85 SER A O 1
ATOM 697 N N . ASP A 1 86 ? 9.518 -7.170 5.716 1.00 54.12 86 ASP A N 1
ATOM 698 C CA . ASP A 1 86 ? 10.338 -6.796 6.854 1.00 54.12 86 ASP A CA 1
ATOM 699 C C . ASP A 1 86 ? 9.454 -6.256 7.990 1.00 54.12 86 ASP A C 1
ATOM 701 O O . ASP A 1 86 ? 8.715 -5.277 7.855 1.00 54.12 86 ASP A O 1
ATOM 705 N N . ARG A 1 87 ? 9.503 -6.933 9.142 1.00 51.16 87 ARG A N 1
ATOM 706 C CA . ARG A 1 87 ? 8.652 -6.636 10.305 1.00 51.16 87 ARG A CA 1
ATOM 707 C C . ARG A 1 87 ? 9.025 -5.322 10.988 1.00 51.16 87 ARG A C 1
ATOM 709 O O . ARG A 1 87 ? 8.264 -4.880 11.849 1.00 51.16 87 ARG A O 1
ATOM 716 N N . VAL A 1 88 ? 10.165 -4.735 10.630 1.00 51.84 88 VAL A N 1
ATOM 717 C CA . VAL A 1 88 ? 10.772 -3.617 11.354 1.00 51.84 88 VAL A CA 1
ATOM 718 C C . VAL A 1 88 ? 10.193 -2.263 10.927 1.00 51.84 88 VAL A C 1
ATOM 720 O O . VAL A 1 88 ? 10.074 -1.376 11.769 1.00 51.84 88 VAL A O 1
ATOM 723 N N . THR A 1 89 ? 9.766 -2.081 9.667 1.00 55.59 89 THR A N 1
ATOM 724 C CA . THR A 1 89 ? 9.300 -0.761 9.180 1.00 55.59 89 THR A CA 1
ATOM 725 C C . THR A 1 89 ? 8.074 -0.744 8.233 1.00 55.59 89 THR A C 1
ATOM 727 O O . THR A 1 89 ? 8.078 0.002 7.249 1.00 55.59 89 THR A O 1
ATOM 730 N N . PRO A 1 90 ? 6.950 -1.433 8.540 1.00 59.06 90 PRO A N 1
ATOM 731 C CA . PRO A 1 90 ? 5.735 -1.402 7.701 1.00 59.06 90 PRO A CA 1
ATOM 732 C C . PRO A 1 90 ? 5.227 0.013 7.365 1.00 59.06 90 PRO A C 1
ATOM 734 O O . PRO A 1 90 ? 4.672 0.254 6.294 1.00 59.06 90 PRO A O 1
ATOM 737 N N . LEU A 1 91 ? 5.454 0.969 8.271 1.00 61.47 91 LEU A N 1
ATOM 738 C CA . LEU A 1 91 ? 5.061 2.366 8.108 1.00 61.47 91 LEU A CA 1
ATOM 739 C C . LEU A 1 91 ? 5.894 3.122 7.056 1.00 61.47 91 LEU A C 1
ATOM 741 O O . LEU A 1 91 ? 5.379 4.030 6.411 1.00 61.47 91 LEU A O 1
ATOM 745 N N . ILE A 1 92 ? 7.172 2.772 6.872 1.00 62.50 92 ILE A N 1
ATOM 746 C CA . ILE A 1 92 ? 8.034 3.422 5.867 1.00 62.50 92 ILE A CA 1
ATOM 747 C C . ILE A 1 92 ? 7.612 2.971 4.476 1.00 62.50 92 ILE A C 1
ATOM 749 O O . ILE A 1 92 ? 7.376 3.810 3.611 1.00 62.50 92 ILE A O 1
ATOM 753 N N . ALA A 1 93 ? 7.418 1.661 4.301 1.00 63.56 93 ALA A N 1
ATOM 754 C CA . ALA A 1 93 ? 6.873 1.097 3.072 1.00 63.56 93 ALA A CA 1
ATOM 755 C C . ALA A 1 93 ? 5.562 1.798 2.694 1.00 63.56 93 ALA A C 1
ATOM 757 O O . ALA A 1 93 ? 5.388 2.262 1.568 1.00 63.56 93 ALA A O 1
ATOM 758 N N . TYR A 1 94 ? 4.676 1.960 3.678 1.00 66.31 94 TYR A N 1
ATOM 759 C CA . TYR A 1 94 ? 3.425 2.691 3.538 1.00 66.31 94 TYR A CA 1
ATOM 760 C C . TYR A 1 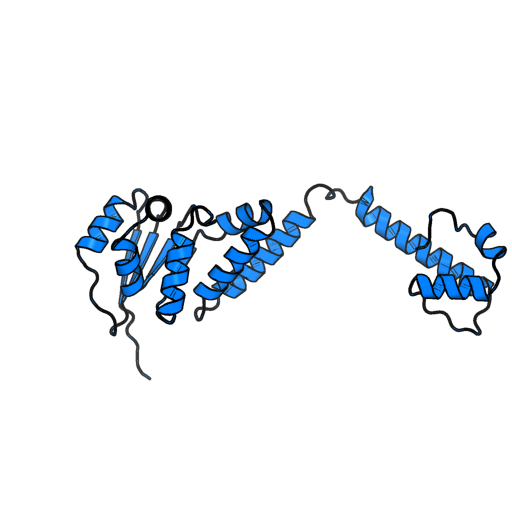94 ? 3.637 4.134 3.058 1.00 66.31 94 TYR A C 1
ATOM 762 O O . TYR A 1 94 ? 3.029 4.568 2.078 1.00 66.31 94 TYR A O 1
ATOM 770 N N . GLU A 1 95 ? 4.519 4.877 3.724 1.00 68.62 95 GLU A N 1
ATOM 771 C CA . GLU A 1 95 ? 4.838 6.263 3.389 1.00 68.62 95 GLU A CA 1
ATOM 772 C C . GLU A 1 95 ? 5.371 6.412 1.954 1.00 68.62 95 GLU A C 1
ATOM 774 O O . GLU A 1 95 ? 4.994 7.357 1.252 1.00 68.62 95 GLU A O 1
ATOM 779 N N . GLU A 1 96 ? 6.216 5.481 1.511 1.00 69.88 96 GLU A N 1
ATOM 780 C CA . GLU A 1 96 ? 6.790 5.447 0.165 1.00 69.88 96 GLU A CA 1
ATOM 781 C C . GLU A 1 96 ? 5.758 5.082 -0.903 1.00 69.88 96 GLU A C 1
ATOM 783 O O . GLU A 1 96 ? 5.676 5.759 -1.930 1.00 69.88 96 GLU A O 1
ATOM 788 N N . ALA A 1 97 ? 4.897 4.092 -0.660 1.00 68.44 97 ALA A N 1
ATOM 789 C CA . ALA A 1 97 ? 3.828 3.767 -1.603 1.00 68.44 97 ALA A CA 1
ATOM 790 C C . ALA A 1 97 ? 2.831 4.913 -1.773 1.00 68.44 97 ALA A C 1
ATOM 792 O O . ALA A 1 97 ? 2.369 5.161 -2.888 1.00 68.44 97 ALA A O 1
ATOM 793 N N . LEU A 1 98 ? 2.553 5.673 -0.710 1.00 69.06 98 LEU A N 1
ATOM 794 C CA . LEU A 1 98 ? 1.769 6.899 -0.830 1.00 69.06 98 LEU A CA 1
ATOM 795 C C . LEU A 1 98 ? 2.438 7.922 -1.756 1.00 69.06 98 LEU A C 1
ATOM 797 O O . LEU A 1 98 ? 1.747 8.522 -2.578 1.00 69.06 98 LEU A O 1
ATOM 801 N N . LYS A 1 99 ? 3.767 8.081 -1.699 1.00 72.44 99 LYS A N 1
ATOM 802 C CA . LYS A 1 99 ? 4.497 8.969 -2.623 1.00 72.44 99 LYS A CA 1
ATOM 803 C C . LYS A 1 99 ? 4.360 8.501 -4.077 1.00 72.44 99 LYS A C 1
ATOM 805 O O . LYS A 1 99 ? 4.145 9.328 -4.958 1.00 72.44 99 LYS A O 1
ATOM 810 N N . LEU A 1 100 ? 4.380 7.190 -4.336 1.00 68.00 100 LEU A N 1
ATOM 811 C CA . LEU A 1 100 ? 4.186 6.636 -5.686 1.00 68.00 100 LEU A CA 1
ATOM 812 C C . LEU A 1 100 ? 2.797 6.936 -6.265 1.00 68.00 100 LEU A C 1
ATOM 814 O O . LEU A 1 100 ? 2.656 7.119 -7.476 1.00 68.00 100 LEU A O 1
ATOM 818 N N . THR A 1 101 ? 1.771 7.041 -5.416 1.00 68.38 101 THR A N 1
ATOM 819 C CA . THR A 1 101 ? 0.416 7.382 -5.881 1.00 68.38 101 THR A CA 1
ATOM 820 C C . THR A 1 101 ? 0.294 8.796 -6.440 1.00 68.38 101 THR A C 1
ATOM 822 O O . THR A 1 101 ? -0.606 9.048 -7.240 1.00 68.38 101 THR A O 1
ATOM 825 N N . LEU A 1 102 ? 1.231 9.686 -6.099 1.00 68.19 102 LEU A N 1
ATOM 826 C CA . LEU A 1 102 ? 1.280 11.058 -6.608 1.00 68.19 102 LEU A CA 1
ATOM 827 C C . LEU A 1 102 ? 1.839 11.146 -8.037 1.00 68.19 102 LEU A C 1
ATOM 829 O O . LEU A 1 102 ? 1.625 12.148 -8.710 1.00 68.19 102 LEU A O 1
ATOM 833 N N . ILE A 1 103 ? 2.529 10.107 -8.520 1.00 68.50 103 ILE A N 1
ATOM 834 C CA . ILE A 1 103 ? 3.198 10.124 -9.830 1.00 68.50 103 ILE A CA 1
ATOM 835 C C . ILE A 1 103 ? 2.193 9.925 -10.975 1.00 68.50 103 ILE A C 1
ATOM 837 O O . ILE A 1 103 ? 2.301 10.561 -12.022 1.00 68.50 103 ILE A O 1
ATOM 841 N N . ASN A 1 104 ? 1.223 9.011 -10.822 1.00 72.06 104 ASN A N 1
ATOM 842 C CA . ASN A 1 104 ? 0.252 8.698 -11.878 1.00 72.06 104 ASN A CA 1
ATOM 843 C C . ASN A 1 104 ? -1.028 8.037 -11.332 1.00 72.06 104 ASN A C 1
ATOM 845 O O . ASN A 1 104 ? -0.969 7.160 -10.468 1.00 72.06 104 ASN A O 1
ATOM 849 N N . LYS A 1 105 ? -2.186 8.337 -11.940 1.00 70.44 105 LYS A N 1
ATOM 850 C CA . LYS A 1 105 ? -3.486 7.712 -11.617 1.00 70.44 105 LYS A CA 1
ATOM 851 C C . LYS A 1 105 ? -3.486 6.179 -11.754 1.00 70.44 105 LYS A C 1
ATOM 853 O O . LYS A 1 105 ? -4.219 5.496 -11.044 1.00 70.44 105 LYS A O 1
ATOM 858 N N . ARG A 1 106 ? -2.663 5.609 -12.640 1.00 70.50 106 ARG A N 1
ATOM 859 C CA . ARG A 1 106 ? -2.498 4.148 -12.755 1.00 70.50 106 ARG A CA 1
ATOM 860 C C . ARG A 1 106 ? -1.790 3.555 -11.538 1.00 70.50 106 ARG A C 1
ATOM 862 O O . ARG A 1 106 ? -2.211 2.503 -11.067 1.00 70.50 106 ARG A O 1
ATOM 869 N N . PHE A 1 107 ? -0.785 4.247 -10.995 1.00 70.12 107 PHE A N 1
ATOM 870 C CA . PHE A 1 107 ? -0.109 3.829 -9.764 1.00 70.12 107 PHE A CA 1
ATOM 871 C C . PHE A 1 107 ? -1.041 3.878 -8.567 1.00 70.12 107 PHE A C 1
ATOM 873 O O . PHE A 1 107 ? -1.040 2.940 -7.781 1.00 70.12 107 PHE A O 1
ATOM 880 N N . TYR A 1 108 ? -1.905 4.893 -8.492 1.00 70.94 108 TYR A N 1
ATOM 881 C CA . TYR A 1 108 ? -2.968 4.940 -7.491 1.00 70.94 108 TYR A CA 1
ATOM 882 C C . TYR A 1 108 ? -3.789 3.641 -7.485 1.00 70.94 108 TYR A C 1
ATOM 884 O O . TYR A 1 108 ? -3.876 2.978 -6.460 1.00 70.94 108 TYR A O 1
ATOM 892 N N . GLY A 1 109 ? -4.306 3.204 -8.641 1.00 72.94 109 GLY A N 1
ATOM 893 C CA . GLY A 1 109 ? -5.113 1.979 -8.724 1.00 72.94 109 GLY A CA 1
ATOM 894 C C . GLY A 1 109 ? -4.351 0.673 -8.453 1.00 72.94 109 GLY A C 1
ATOM 895 O O . GLY A 1 109 ? -4.969 -0.327 -8.087 1.00 72.94 109 GLY A O 1
ATOM 896 N N . ILE A 1 110 ? -3.032 0.648 -8.654 1.00 72.62 110 ILE A N 1
ATOM 897 C CA . ILE A 1 110 ? -2.170 -0.490 -8.293 1.00 72.62 110 ILE A CA 1
ATOM 898 C C . ILE A 1 110 ? -1.986 -0.513 -6.776 1.00 72.62 110 ILE A C 1
ATOM 900 O O . ILE A 1 110 ? -2.373 -1.475 -6.122 1.00 72.62 110 ILE A O 1
ATOM 904 N N . VAL A 1 111 ? -1.508 0.595 -6.214 1.00 71.38 111 VAL A N 1
ATOM 905 C CA . VAL A 1 111 ? -1.241 0.750 -4.785 1.00 71.38 111 VAL A CA 1
ATOM 906 C C . VAL A 1 111 ? -2.508 0.516 -3.953 1.00 71.38 111 VAL A C 1
ATOM 908 O O . VAL A 1 111 ? -2.468 -0.243 -2.988 1.00 71.38 111 VAL A O 1
ATOM 911 N N . SER A 1 112 ? -3.665 1.043 -4.372 1.00 73.12 112 SER A N 1
ATOM 912 C CA . SER A 1 112 ? -4.959 0.791 -3.718 1.00 73.12 112 SER A CA 1
ATOM 913 C C . SER A 1 112 ? -5.305 -0.694 -3.586 1.00 73.12 112 SER A C 1
ATOM 915 O O . SER A 1 112 ? -5.908 -1.085 -2.592 1.00 73.12 112 SER A O 1
ATOM 917 N N . ARG A 1 113 ? -4.939 -1.530 -4.570 1.00 72.38 113 ARG A N 1
ATOM 918 C CA . ARG A 1 113 ? -5.213 -2.981 -4.546 1.00 72.38 113 ARG A CA 1
ATOM 919 C C . ARG A 1 113 ? -4.248 -3.752 -3.648 1.00 72.38 113 ARG A C 1
ATOM 921 O O . ARG A 1 113 ? -4.575 -4.841 -3.192 1.00 72.38 113 ARG A O 1
ATOM 928 N N . MET A 1 114 ? -3.073 -3.190 -3.397 1.00 71.06 114 MET A N 1
ATOM 929 C CA . MET A 1 114 ? -2.002 -3.827 -2.630 1.00 71.06 114 MET A CA 1
ATOM 930 C C . MET A 1 114 ? -2.132 -3.574 -1.124 1.00 71.06 114 MET A C 1
ATOM 932 O O . MET A 1 114 ? -1.572 -4.312 -0.318 1.00 71.06 114 MET A O 1
ATOM 936 N N . PHE A 1 115 ? -2.923 -2.570 -0.744 1.00 71.81 115 PHE A N 1
ATOM 937 C CA . PHE A 1 115 ? -3.201 -2.175 0.635 1.00 71.81 115 PHE A CA 1
ATOM 938 C C . PHE A 1 115 ? -4.396 -2.899 1.268 1.00 71.81 115 PHE A C 1
ATOM 940 O O . PHE A 1 115 ? -5.134 -2.323 2.063 1.00 71.81 115 PHE A O 1
ATOM 947 N N . ASN A 1 116 ? -4.587 -4.178 0.955 1.00 78.56 116 ASN A N 1
ATOM 948 C CA . ASN A 1 116 ? -5.629 -4.967 1.608 1.00 78.56 116 ASN A CA 1
ATOM 949 C C . ASN A 1 116 ? -5.202 -5.488 2.993 1.00 78.56 116 ASN A C 1
ATOM 951 O O . ASN A 1 116 ? -6.059 -5.869 3.778 1.00 78.56 116 ASN A O 1
ATOM 955 N N . ASN A 1 117 ? -3.909 -5.493 3.322 1.00 82.19 117 ASN A N 1
ATOM 956 C CA . ASN A 1 117 ? -3.397 -5.902 4.628 1.00 82.19 117 ASN A CA 1
ATOM 957 C C . ASN A 1 117 ? -2.496 -4.798 5.190 1.00 82.19 117 ASN A C 1
ATOM 959 O O . ASN A 1 117 ? -1.415 -4.537 4.664 1.00 82.19 117 ASN A O 1
ATOM 963 N N . VAL A 1 118 ? -2.966 -4.123 6.233 1.00 80.00 118 VAL A N 1
ATOM 964 C CA . VAL A 1 118 ? -2.325 -2.952 6.831 1.00 80.00 118 VAL A CA 1
ATOM 965 C C . VAL A 1 118 ? -1.829 -3.321 8.220 1.00 80.00 118 VAL A C 1
ATOM 967 O O . VAL A 1 118 ? -2.611 -3.783 9.047 1.00 80.00 118 VAL A O 1
ATOM 970 N N . LYS A 1 119 ? -0.541 -3.087 8.490 1.00 83.25 119 LYS A N 1
ATOM 971 C CA . LYS A 1 119 ? 0.065 -3.267 9.813 1.00 83.25 119 LYS A CA 1
ATOM 972 C C . LYS A 1 119 ? 0.581 -1.938 10.356 1.00 83.25 119 LYS A C 1
ATOM 974 O O . LYS A 1 119 ? 1.455 -1.326 9.749 1.00 83.25 119 LYS A O 1
ATOM 979 N N . LEU A 1 120 ? 0.059 -1.523 11.505 1.00 80.50 120 LEU A N 1
ATOM 980 C CA . LEU A 1 120 ? 0.418 -0.303 12.222 1.00 80.50 120 LEU A CA 1
ATOM 981 C C . LEU A 1 120 ? 1.027 -0.687 13.584 1.00 80.50 120 LEU A C 1
ATOM 983 O O . LEU A 1 120 ? 0.316 -1.208 14.440 1.00 80.50 120 LEU A O 1
ATOM 987 N N . SER A 1 121 ? 2.330 -0.448 13.779 1.00 77.75 121 SER A N 1
ATOM 988 C CA . SER A 1 121 ? 3.057 -0.719 15.038 1.00 77.75 121 SER A CA 1
ATOM 989 C C . SER A 1 121 ? 3.733 0.536 15.602 1.00 77.75 121 SER A C 1
ATOM 991 O O . SER A 1 121 ? 4.131 1.424 14.845 1.00 77.75 121 SER A O 1
ATOM 993 N N . SER A 1 122 ? 3.865 0.611 16.928 1.00 66.00 122 SER A N 1
ATOM 994 C CA . SER A 1 122 ? 4.294 1.771 17.720 1.00 66.00 122 SER A CA 1
ATOM 995 C C . SER A 1 122 ? 5.800 1.836 17.970 1.00 66.00 122 SER A C 1
ATOM 997 O O . SER A 1 122 ? 6.251 2.704 18.714 1.00 66.00 122 SER A O 1
ATOM 999 N N . THR A 1 123 ? 6.618 1.023 17.291 1.00 64.12 123 THR A N 1
ATOM 1000 C CA . THR A 1 123 ? 8.077 1.259 17.162 1.00 64.12 123 THR A CA 1
ATOM 1001 C C . THR A 1 123 ? 8.415 2.625 16.539 1.00 64.12 123 THR A C 1
ATOM 1003 O O . THR A 1 123 ? 9.574 3.002 16.391 1.00 64.12 123 THR A O 1
ATOM 1006 N N . VAL A 1 124 ? 7.386 3.376 16.166 1.00 56.38 124 VAL A N 1
ATOM 1007 C CA . VAL A 1 124 ? 7.382 4.650 15.483 1.00 56.38 124 VAL A CA 1
ATOM 1008 C C . VAL A 1 124 ? 7.229 5.784 16.506 1.00 56.38 124 VAL A C 1
ATOM 1010 O O . VAL A 1 124 ? 6.285 5.808 17.292 1.00 56.38 124 VAL A O 1
ATOM 1013 N N . THR A 1 125 ? 8.138 6.758 16.466 1.00 61.09 125 THR A N 1
ATOM 1014 C CA . THR A 1 125 ? 8.080 7.989 17.270 1.00 61.09 125 THR A CA 1
ATOM 1015 C C . THR A 1 125 ? 6.748 8.735 17.105 1.00 61.09 125 THR A C 1
ATOM 1017 O O . THR A 1 125 ? 6.160 8.767 16.022 1.00 61.09 125 THR A O 1
ATOM 1020 N N . THR A 1 126 ? 6.285 9.394 18.173 1.00 67.94 126 THR A N 1
ATOM 1021 C CA . THR A 1 126 ? 5.015 10.151 18.227 1.00 67.94 126 THR A CA 1
ATOM 1022 C C . THR A 1 126 ? 4.827 11.140 17.067 1.00 67.94 126 THR A C 1
ATOM 1024 O O . THR A 1 126 ? 3.707 11.320 16.589 1.00 67.94 126 THR A O 1
ATOM 1027 N N . SER A 1 127 ? 5.912 11.733 16.555 1.00 69.88 127 SER A N 1
ATOM 1028 C CA . SER A 1 127 ? 5.888 12.662 15.416 1.00 69.88 127 SER A CA 1
ATOM 1029 C C . SER A 1 127 ? 5.402 12.016 14.115 1.00 69.88 127 SER A C 1
ATOM 1031 O O . SER A 1 127 ? 4.552 12.576 13.422 1.00 69.88 127 SER A O 1
ATOM 1033 N N . ARG A 1 128 ? 5.878 10.809 13.797 1.00 68.12 128 ARG A N 1
ATOM 1034 C CA . ARG A 1 128 ? 5.484 10.089 12.576 1.00 68.12 128 ARG A CA 1
ATOM 1035 C C . ARG A 1 128 ? 4.051 9.573 12.662 1.00 68.12 128 ARG A C 1
ATOM 1037 O O . ARG A 1 128 ? 3.396 9.408 11.636 1.00 68.12 128 ARG A O 1
ATOM 1044 N N . MET A 1 129 ? 3.539 9.370 13.876 1.00 69.50 129 MET A N 1
ATOM 1045 C CA . MET A 1 129 ? 2.152 8.965 14.064 1.00 69.50 129 MET A CA 1
ATOM 1046 C C . MET A 1 129 ? 1.161 10.088 13.722 1.00 69.50 129 MET A C 1
ATOM 1048 O O . MET A 1 129 ? 0.144 9.844 13.072 1.00 69.50 129 MET A O 1
ATOM 1052 N N . GLY A 1 130 ? 1.485 11.337 14.068 1.00 71.94 130 GLY A N 1
ATOM 1053 C CA . GLY A 1 130 ? 0.699 12.493 13.625 1.00 71.94 130 GLY A CA 1
ATOM 1054 C C . GLY A 1 130 ? 0.634 12.598 12.096 1.00 71.94 130 GLY A C 1
ATOM 1055 O O . GLY A 1 130 ? -0.429 12.858 11.528 1.00 71.94 130 GLY A O 1
ATOM 1056 N N . GLU A 1 131 ? 1.749 12.323 11.415 1.00 72.38 131 GLU A N 1
ATOM 1057 C CA . GLU A 1 131 ? 1.791 12.298 9.953 1.00 72.38 131 GLU A CA 1
ATOM 1058 C C . GLU A 1 131 ? 0.968 11.146 9.361 1.00 72.38 131 GLU A C 1
ATOM 1060 O O . GLU A 1 131 ? 0.206 11.371 8.416 1.00 72.38 131 GLU A O 1
ATOM 1065 N N . LEU A 1 132 ? 1.054 9.940 9.932 1.00 72.62 132 LEU A N 1
ATOM 1066 C CA . LEU A 1 132 ? 0.219 8.814 9.513 1.00 72.62 132 LEU A CA 1
ATOM 1067 C C . LEU A 1 132 ? -1.266 9.167 9.634 1.00 72.62 132 LEU A C 1
ATOM 1069 O O . LEU A 1 132 ? -2.009 8.996 8.671 1.00 72.62 132 LEU A O 1
ATOM 1073 N N . HIS A 1 133 ? -1.691 9.700 10.781 1.00 74.31 133 HIS A N 1
ATOM 1074 C CA . HIS A 1 133 ? -3.079 10.100 11.001 1.00 74.31 133 HIS A CA 1
ATOM 1075 C C . HIS A 1 133 ? -3.537 11.145 9.974 1.00 74.31 133 HIS A C 1
ATOM 1077 O O . HIS A 1 133 ? -4.616 11.018 9.391 1.00 74.31 133 HIS A O 1
ATOM 1083 N N . LYS A 1 134 ? -2.697 12.150 9.692 1.00 76.31 134 LYS A N 1
ATOM 1084 C CA . LYS A 1 134 ? -2.964 13.173 8.669 1.00 76.31 134 LYS A CA 1
ATOM 1085 C C . LYS A 1 134 ? -3.126 12.562 7.275 1.00 76.31 134 LYS A C 1
ATOM 1087 O O . LYS A 1 134 ? -4.001 12.987 6.526 1.00 76.31 134 LYS A O 1
ATOM 1092 N N . ARG A 1 135 ? -2.310 11.564 6.92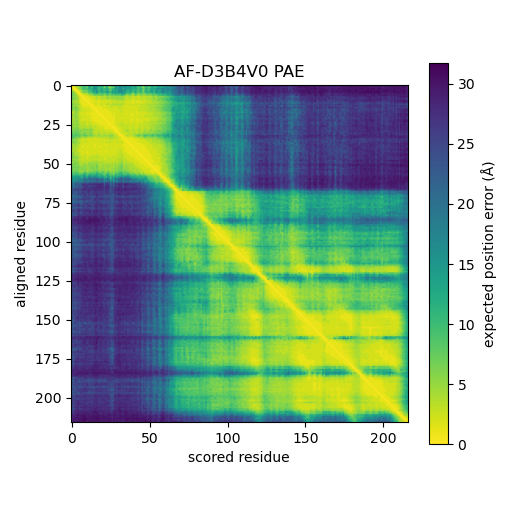3 1.00 73.25 135 ARG A N 1
ATOM 1093 C CA . ARG A 1 135 ? -2.378 10.885 5.619 1.00 73.25 135 ARG A CA 1
ATOM 1094 C C . ARG A 1 135 ? -3.568 9.930 5.515 1.00 73.25 135 ARG A C 1
ATOM 1096 O O . ARG A 1 135 ? -4.255 9.968 4.502 1.00 73.25 135 ARG A O 1
ATOM 1103 N N . LEU A 1 136 ? -3.854 9.150 6.557 1.00 73.25 136 LEU A N 1
ATOM 1104 C CA . LEU A 1 136 ? -5.037 8.282 6.638 1.00 73.25 136 LEU A CA 1
ATOM 1105 C C . LEU A 1 136 ? -6.344 9.074 6.651 1.00 73.25 136 LEU A C 1
ATOM 1107 O O . LEU A 1 136 ? -7.358 8.573 6.196 1.00 73.25 136 LEU A O 1
ATOM 1111 N N . SER A 1 137 ? -6.320 10.309 7.150 1.00 74.12 137 SER A N 1
ATOM 1112 C CA . SER A 1 137 ? -7.470 11.218 7.112 1.00 74.12 137 SER A CA 1
ATOM 1113 C C . SER A 1 137 ? -7.533 12.058 5.831 1.00 74.12 137 SER A C 1
ATOM 1115 O O . SER A 1 137 ? -8.474 12.828 5.651 1.00 74.12 137 SER A O 1
ATOM 1117 N N . SER A 1 138 ? -6.542 11.949 4.940 1.00 76.81 138 SER A N 1
ATOM 1118 C CA . SER A 1 138 ? -6.516 12.697 3.684 1.00 76.81 138 SER A CA 1
ATOM 1119 C C . SER A 1 138 ? -7.526 12.124 2.699 1.00 76.81 138 SER A C 1
ATOM 1121 O O . SER A 1 138 ? -7.540 10.924 2.451 1.00 76.81 138 SER A O 1
ATOM 1123 N N . VAL A 1 139 ? -8.293 12.992 2.035 1.00 70.94 139 VAL A N 1
ATOM 1124 C CA . VAL A 1 139 ? -9.235 12.613 0.960 1.00 70.94 139 VAL A CA 1
ATOM 1125 C C . VAL A 1 139 ? -8.526 11.900 -0.206 1.00 70.94 139 VAL A C 1
ATOM 1127 O O . VAL A 1 139 ? -9.141 11.157 -0.968 1.00 70.94 139 VAL A O 1
ATOM 1130 N N . TRP A 1 140 ? -7.212 12.103 -0.332 1.00 67.75 140 TRP A N 1
ATOM 1131 C CA . TRP A 1 140 ? -6.363 11.486 -1.349 1.00 67.75 140 TRP A CA 1
ATOM 1132 C C . TRP A 1 140 ? -5.711 10.176 -0.899 1.00 67.75 140 TRP A C 1
ATOM 1134 O O . TRP A 1 140 ? -4.853 9.658 -1.615 1.00 67.75 140 TRP A O 1
ATOM 1144 N N . CYS A 1 141 ? -6.086 9.619 0.257 1.00 73.25 141 CYS A N 1
ATOM 1145 C CA . CYS A 1 141 ? -5.570 8.321 0.671 1.00 73.25 141 CYS A CA 1
ATOM 1146 C C . CYS A 1 141 ? -5.953 7.259 -0.385 1.00 73.25 141 CYS A C 1
ATOM 1148 O O . CYS A 1 141 ? -7.123 7.127 -0.763 1.00 73.25 141 CYS A O 1
ATOM 1150 N N . PRO A 1 142 ? -4.986 6.493 -0.913 1.00 68.69 142 PRO A N 1
ATOM 1151 C CA . PRO A 1 142 ? -5.245 5.426 -1.870 1.00 68.69 142 PRO A CA 1
ATOM 1152 C C . PRO A 1 142 ? -5.841 4.187 -1.213 1.00 68.69 142 PRO A C 1
ATOM 1154 O O . PRO A 1 142 ? -6.301 3.288 -1.914 1.00 68.69 142 PRO A O 1
ATOM 1157 N N . ILE A 1 143 ? -5.845 4.114 0.114 1.00 74.50 143 ILE A N 1
ATOM 1158 C CA . ILE A 1 143 ? -6.372 2.963 0.827 1.00 74.50 143 ILE A CA 1
ATOM 1159 C C . ILE A 1 143 ? -7.868 3.123 0.937 1.00 74.50 143 ILE A C 1
ATOM 1161 O O . ILE A 1 143 ? -8.370 3.887 1.749 1.00 74.50 143 ILE A O 1
ATOM 1165 N N . LYS A 1 144 ? -8.575 2.394 0.084 1.00 75.62 144 LYS A N 1
ATOM 1166 C CA . LYS A 1 144 ? -10.036 2.377 0.088 1.00 75.62 144 LYS A CA 1
ATOM 1167 C C . LYS A 1 144 ? -10.613 1.110 0.691 1.00 75.62 144 LYS A C 1
ATOM 1169 O O . LYS A 1 144 ? -11.780 1.122 1.048 1.00 75.62 144 LYS A O 1
ATOM 1174 N N . HIS A 1 145 ? -9.820 0.041 0.749 1.00 81.50 145 HIS A N 1
ATOM 1175 C CA . HIS A 1 145 ? -10.278 -1.285 1.128 1.00 81.50 145 HIS A CA 1
ATOM 1176 C C . HIS A 1 145 ? -9.214 -2.002 1.958 1.00 81.50 145 HIS A C 1
ATOM 1178 O O . HIS A 1 145 ? -8.173 -2.388 1.426 1.00 81.50 145 HIS A O 1
ATOM 1184 N N . ILE A 1 146 ? -9.470 -2.185 3.249 1.00 85.44 146 ILE A N 1
ATOM 1185 C CA . ILE A 1 146 ? -8.567 -2.865 4.180 1.00 85.44 146 ILE A CA 1
ATOM 1186 C C . ILE A 1 146 ? -9.198 -4.208 4.532 1.00 85.44 146 ILE A C 1
ATOM 1188 O O . ILE A 1 146 ? -10.048 -4.266 5.392 1.00 85.44 146 ILE A O 1
ATOM 1192 N N . VAL A 1 147 ? -8.771 -5.316 3.935 1.00 88.69 147 VAL A N 1
ATOM 1193 C CA . VAL A 1 147 ? -9.255 -6.652 4.345 1.00 88.69 147 VAL A CA 1
ATOM 1194 C C . VAL A 1 147 ? -8.759 -6.994 5.754 1.00 88.69 147 VAL A C 1
ATOM 1196 O O . VAL A 1 147 ? -9.482 -7.526 6.588 1.00 88.69 147 VAL A O 1
ATOM 1199 N N . LYS A 1 148 ? -7.493 -6.706 6.047 1.00 90.88 148 LYS A N 1
ATOM 1200 C CA . LYS A 1 148 ? -6.856 -7.068 7.309 1.00 90.88 148 LYS A CA 1
ATOM 1201 C C . LYS A 1 148 ? -6.172 -5.856 7.919 1.00 90.88 148 LYS A C 1
ATOM 1203 O O . LYS A 1 148 ? -5.267 -5.294 7.314 1.00 90.88 148 LYS A O 1
ATOM 1208 N N . LEU A 1 149 ? -6.581 -5.487 9.126 1.00 90.25 149 LEU A N 1
ATOM 1209 C CA . LEU A 1 149 ? -5.949 -4.451 9.929 1.00 90.25 149 LEU A CA 1
ATOM 1210 C C . LEU A 1 149 ? -5.242 -5.100 11.118 1.00 90.25 149 LEU A C 1
ATOM 1212 O O . LEU A 1 149 ? -5.857 -5.779 11.934 1.00 90.25 149 LEU A O 1
ATOM 1216 N N . GLN A 1 150 ? -3.936 -4.900 11.202 1.00 90.56 150 GLN A N 1
ATOM 1217 C CA . GLN A 1 150 ? -3.105 -5.248 12.342 1.00 90.56 150 GLN A CA 1
ATOM 1218 C C . GLN A 1 150 ? -2.666 -3.952 13.009 1.00 90.56 150 GLN A C 1
ATOM 1220 O O . GLN A 1 150 ? -2.060 -3.108 12.354 1.00 90.56 150 GLN A O 1
ATOM 1225 N N . VAL A 1 151 ? -2.981 -3.765 14.281 1.00 88.44 151 VAL A N 1
ATOM 1226 C CA . VAL A 1 151 ? -2.771 -2.481 14.955 1.00 88.44 151 VAL A CA 1
ATOM 1227 C C . VAL A 1 151 ? -2.383 -2.697 16.409 1.00 88.44 151 VAL A C 1
ATOM 1229 O O . VAL A 1 151 ? -2.858 -3.628 17.050 1.00 88.44 151 VAL A O 1
ATOM 1232 N N . GLU A 1 152 ? -1.506 -1.859 16.942 1.00 88.19 152 GLU A N 1
ATOM 1233 C CA . GLU A 1 152 ? -1.217 -1.843 18.377 1.00 88.19 152 GLU A CA 1
ATOM 1234 C C . GLU A 1 152 ? -2.191 -0.942 19.136 1.00 88.19 152 GLU A C 1
ATOM 1236 O O . GLU A 1 152 ? -2.689 0.048 18.593 1.00 88.19 152 GLU A O 1
ATOM 1241 N N . ILE A 1 153 ? -2.443 -1.261 20.409 1.00 90.25 153 ILE A N 1
ATOM 1242 C CA . ILE A 1 153 ? -3.438 -0.564 21.245 1.00 90.25 153 ILE A CA 1
ATOM 1243 C C . ILE A 1 153 ? -3.342 0.971 21.181 1.00 90.25 153 ILE A C 1
ATOM 1245 O O . ILE A 1 153 ? -4.368 1.602 20.930 1.00 90.25 153 ILE A O 1
ATOM 1249 N N . PRO A 1 154 ? -2.168 1.614 21.339 1.00 86.81 154 PRO A N 1
ATOM 1250 C CA . PRO A 1 154 ? -2.087 3.080 21.370 1.00 86.81 154 PRO A CA 1
ATOM 1251 C C . PRO A 1 154 ? -2.581 3.716 20.071 1.00 86.81 154 PRO A C 1
ATOM 1253 O O . PRO A 1 154 ? -3.230 4.761 20.071 1.00 86.81 154 PRO A O 1
ATOM 1256 N N . ILE A 1 155 ? -2.274 3.051 18.959 1.00 85.81 155 ILE A N 1
ATOM 1257 C CA . ILE A 1 155 ? -2.637 3.471 17.612 1.00 85.81 155 ILE A CA 1
ATOM 1258 C C . ILE A 1 155 ? -4.136 3.287 17.414 1.00 85.81 155 ILE A C 1
ATOM 1260 O O . ILE A 1 155 ? -4.807 4.184 16.911 1.00 85.81 155 ILE A O 1
ATOM 1264 N N . PHE A 1 156 ? -4.661 2.137 17.837 1.00 90.69 156 PHE A N 1
ATOM 1265 C CA . PHE A 1 156 ? -6.085 1.843 17.769 1.00 90.69 156 PHE A CA 1
ATOM 1266 C C . PHE A 1 156 ? -6.903 2.876 18.552 1.00 90.69 156 PHE A C 1
ATOM 1268 O O . PHE A 1 156 ? -7.803 3.492 17.987 1.00 90.69 156 PHE A O 1
ATOM 1275 N N . GLU A 1 157 ? -6.529 3.148 19.803 1.00 90.56 157 GLU A N 1
ATOM 1276 C CA . GLU A 1 157 ? -7.168 4.174 20.633 1.00 90.56 157 GLU A CA 1
ATOM 1277 C C . GLU A 1 157 ? -7.125 5.552 19.965 1.00 90.56 157 GLU A C 1
ATOM 1279 O O . GLU A 1 157 ? -8.115 6.282 19.958 1.00 90.56 157 GLU A O 1
ATOM 1284 N N . GLN A 1 158 ? -5.992 5.921 19.364 1.00 86.31 158 GLN A N 1
ATOM 1285 C CA . GLN A 1 158 ? -5.870 7.202 18.675 1.00 86.31 158 GLN A CA 1
ATOM 1286 C C . GLN A 1 158 ? -6.789 7.295 17.451 1.00 86.31 158 GLN A C 1
ATOM 1288 O O . GLN A 1 158 ? -7.433 8.325 17.262 1.00 86.31 158 GLN A O 1
ATOM 1293 N N . LEU A 1 159 ? -6.881 6.230 16.651 1.00 87.62 159 LEU A N 1
ATOM 1294 C CA . LEU A 1 159 ? -7.775 6.173 15.491 1.00 87.62 159 LEU A CA 1
ATOM 1295 C C . LEU A 1 159 ? -9.254 6.252 15.901 1.00 87.62 159 LEU A C 1
ATOM 1297 O O . LEU A 1 159 ? -10.056 6.816 15.159 1.00 87.62 159 LEU A O 1
ATOM 1301 N N . MET A 1 160 ? -9.616 5.714 17.070 1.00 92.69 160 MET A N 1
ATOM 1302 C CA . MET A 1 160 ? -11.002 5.700 17.553 1.00 92.69 160 MET A CA 1
ATOM 1303 C C . MET A 1 160 ? -11.434 6.991 18.257 1.00 92.69 160 MET A C 1
ATOM 1305 O O . MET A 1 160 ? -12.631 7.250 18.356 1.00 92.69 160 MET A O 1
ATOM 1309 N N . LYS A 1 161 ? -10.496 7.830 18.717 1.00 88.94 161 LYS A N 1
ATOM 1310 C CA . LYS A 1 161 ? -10.822 9.095 19.402 1.00 88.94 161 LYS A CA 1
ATOM 1311 C C . LYS A 1 161 ? -11.525 10.113 18.504 1.00 88.94 161 LYS A C 1
ATOM 1313 O O . LYS A 1 161 ? -12.414 10.812 18.980 1.00 88.94 161 LYS A O 1
ATOM 1318 N N . GLN A 1 162 ? -11.108 10.241 17.244 1.00 78.25 162 GLN A N 1
ATOM 1319 C CA . GLN A 1 162 ? -11.667 11.220 16.300 1.00 78.25 162 GLN A CA 1
ATOM 1320 C C . GLN A 1 162 ? -11.661 10.676 14.864 1.00 78.25 162 GLN A C 1
ATOM 1322 O O . GLN A 1 162 ? -10.847 11.102 14.038 1.00 78.25 162 GLN A O 1
ATOM 1327 N N . PRO A 1 163 ? -12.557 9.730 14.534 1.00 77.25 163 PRO A N 1
ATOM 1328 C CA . PRO A 1 163 ? -12.624 9.198 13.186 1.00 77.25 163 PRO A CA 1
ATOM 1329 C C . PRO A 1 163 ? -13.149 10.266 12.217 1.00 77.25 163 PRO A C 1
ATOM 1331 O O . PRO A 1 163 ? -14.269 10.759 12.341 1.00 77.25 163 PRO A O 1
ATOM 1334 N N . SER A 1 164 ? -12.328 10.643 11.235 1.00 86.62 164 SER A N 1
ATOM 1335 C CA . SER A 1 164 ? -12.783 11.467 10.111 1.00 86.62 164 SER A CA 1
ATOM 1336 C C . SER A 1 164 ? -13.750 10.673 9.228 1.00 86.62 164 SER A C 1
ATOM 1338 O O . SER A 1 164 ? -13.676 9.450 9.185 1.00 86.62 164 SER A O 1
ATOM 1340 N N . VAL A 1 165 ? -14.611 11.345 8.451 1.00 87.19 165 VAL A N 1
ATOM 1341 C CA . VAL A 1 165 ? -15.527 10.671 7.499 1.00 87.19 165 VAL A CA 1
ATOM 1342 C C . VAL A 1 165 ? -14.773 9.697 6.588 1.00 87.19 165 VAL A C 1
ATOM 1344 O O . VAL A 1 165 ? -15.240 8.592 6.313 1.00 87.19 165 VAL A O 1
ATOM 1347 N N . HIS A 1 166 ? -13.576 10.091 6.150 1.00 84.31 166 HIS A N 1
ATOM 1348 C CA . HIS A 1 166 ? -12.738 9.248 5.314 1.00 84.31 166 HIS A CA 1
ATOM 1349 C C . HIS A 1 166 ? -12.190 8.034 6.073 1.00 84.31 166 HIS A C 1
ATOM 1351 O O . HIS A 1 166 ? -12.303 6.913 5.582 1.00 84.31 166 HIS A O 1
ATOM 1357 N N . LEU A 1 167 ? -11.670 8.237 7.288 1.00 85.44 167 LEU A N 1
ATOM 1358 C CA . LEU A 1 167 ? -11.202 7.141 8.134 1.00 85.44 167 LEU A CA 1
ATOM 1359 C C . LEU A 1 167 ? -12.346 6.176 8.474 1.00 85.44 167 LEU A C 1
ATOM 1361 O O . LEU A 1 167 ? -12.153 4.970 8.389 1.00 85.44 167 LEU A O 1
ATOM 1365 N N . THR A 1 168 ? -13.549 6.677 8.760 1.00 90.81 168 THR A N 1
ATOM 1366 C CA . THR A 1 168 ? -14.753 5.859 8.966 1.00 90.81 168 THR A CA 1
ATOM 1367 C C . THR A 1 168 ? -15.044 4.983 7.752 1.00 90.81 168 THR A C 1
ATOM 1369 O O . THR A 1 168 ? -15.223 3.779 7.899 1.00 90.81 168 THR A O 1
ATOM 1372 N N . HIS A 1 169 ? -15.029 5.549 6.542 1.00 89.19 169 HIS A N 1
ATOM 1373 C CA . HIS A 1 169 ? -15.211 4.767 5.317 1.00 89.19 169 HIS A CA 1
ATOM 1374 C C . HIS A 1 169 ? -14.090 3.735 5.113 1.00 89.19 169 HIS A C 1
ATOM 1376 O O . HIS A 1 169 ? -14.337 2.627 4.653 1.00 89.19 169 HIS A O 1
ATOM 1382 N N . MET A 1 170 ? -12.838 4.069 5.425 1.00 86.88 170 MET A N 1
ATOM 1383 C CA . MET A 1 170 ? -11.742 3.101 5.333 1.00 86.88 170 MET A CA 1
ATOM 1384 C C . MET A 1 170 ? -11.928 1.947 6.320 1.00 86.88 170 MET A C 1
ATOM 1386 O O . MET A 1 170 ? -11.801 0.782 5.947 1.00 86.88 170 MET A O 1
ATOM 1390 N N . LEU A 1 171 ? -12.243 2.265 7.573 1.00 90.81 171 LEU A N 1
ATOM 1391 C CA . LEU A 1 171 ? -12.420 1.286 8.638 1.00 90.81 171 LEU A CA 1
ATOM 1392 C C . LEU A 1 171 ? -13.680 0.433 8.441 1.00 90.81 171 LEU A C 1
ATOM 1394 O O . LEU A 1 171 ? -13.678 -0.722 8.854 1.00 90.81 171 LEU A O 1
ATOM 1398 N N . SER A 1 172 ? -14.713 0.938 7.759 1.00 93.56 172 SER A N 1
ATOM 1399 C CA . SER A 1 172 ? -15.906 0.142 7.440 1.00 93.56 172 SER A CA 1
ATOM 1400 C C . SER A 1 172 ? -15.619 -1.017 6.487 1.00 93.56 172 SER A C 1
ATOM 1402 O O . SER A 1 172 ? -16.332 -2.018 6.497 1.00 93.56 172 SER A O 1
ATOM 1404 N N . THR A 1 173 ? -14.537 -0.934 5.708 1.00 92.56 173 THR A N 1
ATOM 1405 C CA . THR A 1 173 ? -14.074 -2.039 4.853 1.00 92.56 173 THR A CA 1
ATOM 1406 C C . THR A 1 173 ? -13.265 -3.101 5.598 1.00 92.56 173 THR A C 1
ATOM 1408 O O . THR A 1 173 ? -12.917 -4.110 4.994 1.00 92.56 173 THR A O 1
ATOM 1411 N N . VAL A 1 174 ? -12.970 -2.899 6.892 1.00 93.44 174 VAL A N 1
ATOM 1412 C CA . VAL A 1 174 ? -12.183 -3.847 7.691 1.00 93.44 174 VAL A CA 1
ATOM 1413 C C . VAL A 1 174 ? -12.936 -5.147 7.902 1.00 93.44 174 VAL A C 1
ATOM 1415 O O . VAL A 1 174 ? -13.926 -5.202 8.619 1.00 93.44 174 VAL A O 1
ATOM 1418 N N . GLU A 1 175 ? -12.400 -6.211 7.313 1.00 94.88 175 GLU A N 1
ATOM 1419 C CA . GLU A 1 175 ? -12.927 -7.568 7.436 1.00 94.88 175 GLU A CA 1
ATOM 1420 C C . GLU A 1 175 ? -12.326 -8.327 8.633 1.00 94.88 175 GLU A C 1
ATOM 1422 O O . GLU A 1 175 ? -13.020 -9.073 9.332 1.00 94.88 175 GLU A O 1
ATOM 1427 N N . LYS A 1 176 ? -11.025 -8.136 8.890 1.00 95.19 176 LYS A N 1
ATOM 1428 C CA . LYS A 1 176 ? -10.269 -8.817 9.951 1.00 95.19 176 LYS A CA 1
ATOM 1429 C C . LYS A 1 176 ? -9.447 -7.822 10.761 1.00 95.19 176 LYS A C 1
ATOM 1431 O O . LYS A 1 176 ? -8.526 -7.209 10.221 1.00 95.19 176 LYS A O 1
ATOM 1436 N N . LEU A 1 177 ? -9.714 -7.716 12.059 1.00 95.12 177 LEU A N 1
ATOM 1437 C CA . LEU A 1 177 ? -8.959 -6.874 12.986 1.00 95.12 177 LEU A CA 1
ATOM 1438 C C . LEU A 1 177 ? -8.110 -7.727 13.935 1.00 95.12 177 LEU A C 1
ATOM 1440 O O . LEU A 1 177 ? -8.616 -8.612 14.622 1.00 95.12 177 LEU A O 1
ATOM 1444 N N . PHE A 1 178 ? -6.818 -7.419 13.999 1.00 93.81 178 PHE A N 1
ATOM 1445 C CA . PHE A 1 178 ? -5.861 -8.005 14.930 1.00 93.81 178 PHE A CA 1
ATOM 1446 C C . PHE A 1 178 ? -5.252 -6.891 15.778 1.00 93.81 178 PHE A C 1
ATOM 1448 O O . PHE A 1 178 ? -4.508 -6.058 15.253 1.00 93.81 178 PHE A O 1
ATOM 1455 N N . ILE A 1 179 ? -5.556 -6.878 17.073 1.00 92.38 179 ILE A N 1
ATOM 1456 C CA . ILE A 1 179 ? -5.011 -5.888 18.002 1.00 92.38 179 ILE A CA 1
ATOM 1457 C C . ILE A 1 179 ? -3.894 -6.533 18.814 1.00 92.38 179 ILE A C 1
ATOM 1459 O O . ILE A 1 179 ? -4.100 -7.566 19.451 1.00 92.38 179 ILE A O 1
ATOM 1463 N N . TYR A 1 180 ? -2.711 -5.930 18.771 1.00 88.94 180 TYR A N 1
ATOM 1464 C CA . TYR A 1 180 ? -1.542 -6.378 19.518 1.00 88.94 180 TYR A CA 1
ATOM 1465 C C . TYR A 1 180 ? -1.382 -5.555 20.795 1.00 88.94 180 TYR A C 1
ATOM 1467 O O . TYR A 1 180 ? -1.334 -4.323 20.755 1.00 88.94 180 TYR A O 1
ATOM 1475 N N . GLN A 1 181 ? -1.293 -6.259 21.918 1.00 84.00 181 GLN A N 1
ATOM 1476 C CA . GLN A 1 181 ? -0.993 -5.718 23.232 1.00 84.00 181 GLN A CA 1
ATOM 1477 C C . GLN A 1 181 ? 0.484 -5.948 23.552 1.00 84.00 181 GLN A C 1
ATOM 1479 O O . GLN A 1 181 ? 0.921 -7.086 23.738 1.00 84.00 181 GLN A O 1
ATOM 1484 N N . ASP A 1 182 ? 1.230 -4.851 23.639 1.00 76.56 182 ASP A N 1
ATOM 1485 C CA . ASP A 1 182 ? 2.553 -4.806 24.259 1.00 76.56 182 ASP A CA 1
ATOM 1486 C C . ASP A 1 182 ? 2.375 -4.419 25.740 1.00 76.56 182 ASP A C 1
ATOM 1488 O O . ASP A 1 182 ? 1.600 -3.515 26.056 1.00 76.56 182 ASP A O 1
ATOM 1492 N N . TYR A 1 183 ? 3.072 -5.099 26.657 1.00 69.19 183 TYR A N 1
ATOM 1493 C 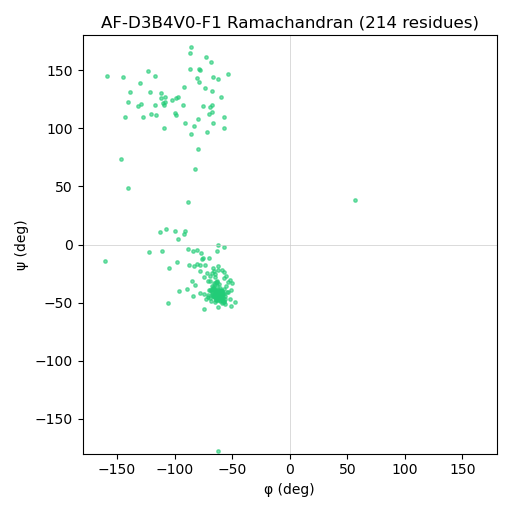CA . TYR A 1 183 ? 2.947 -4.915 28.114 1.00 69.19 183 TYR A CA 1
ATOM 1494 C C . TYR A 1 183 ? 3.209 -3.491 28.586 1.00 69.19 183 TYR A C 1
ATOM 1496 O O . TYR A 1 183 ? 2.771 -3.110 29.669 1.00 69.19 183 TYR A O 1
ATOM 1504 N N . LYS A 1 184 ? 3.957 -2.713 27.802 1.00 72.38 184 LYS A N 1
ATOM 1505 C CA . LYS A 1 184 ? 4.273 -1.321 28.136 1.00 72.38 184 LYS A CA 1
ATOM 1506 C C . LYS A 1 184 ? 3.112 -0.363 27.889 1.00 72.38 184 LYS A C 1
ATOM 1508 O O . LYS A 1 184 ? 3.180 0.784 28.324 1.00 72.38 184 LYS A O 1
ATOM 1513 N N . TRP A 1 185 ? 2.073 -0.801 27.185 1.00 66.38 185 TRP A N 1
ATOM 1514 C CA . TRP A 1 185 ? 1.020 0.072 26.692 1.00 66.38 185 TRP A CA 1
ATOM 1515 C C . TRP A 1 185 ? -0.326 -0.292 27.316 1.00 66.38 185 TRP A C 1
ATOM 1517 O O . TRP A 1 185 ? -0.592 -1.448 27.638 1.00 66.38 185 TRP A O 1
ATOM 1527 N N . GLY A 1 186 ? -1.142 0.740 27.547 1.00 71.38 186 GLY A N 1
ATOM 1528 C CA . GLY A 1 186 ? -2.371 0.657 28.335 1.00 71.38 186 GLY A CA 1
ATOM 1529 C C . GLY A 1 186 ? -3.442 -0.283 27.776 1.00 71.38 186 GLY A C 1
ATOM 1530 O O . GLY A 1 186 ? -3.274 -0.951 26.760 1.00 71.38 186 GLY A O 1
ATOM 1531 N N . HIS A 1 187 ? -4.579 -0.324 28.464 1.00 85.19 187 HIS A N 1
ATOM 1532 C CA . HIS A 1 187 ? -5.721 -1.146 28.072 1.00 85.19 187 HIS A CA 1
ATOM 1533 C C . HIS A 1 187 ? -6.504 -0.514 26.918 1.00 85.19 187 HIS A C 1
ATOM 1535 O O . HIS A 1 187 ? -6.585 0.710 26.805 1.00 85.19 187 HIS A O 1
ATOM 1541 N N . ILE A 1 188 ? -7.119 -1.364 26.092 1.00 90.69 188 ILE A N 1
ATOM 1542 C CA . ILE A 1 188 ? -8.117 -0.922 25.115 1.00 90.69 188 ILE A CA 1
ATOM 1543 C C . ILE A 1 188 ? -9.348 -0.445 25.887 1.00 90.69 188 ILE A C 1
ATOM 1545 O O . ILE A 1 188 ? -9.828 -1.141 26.785 1.00 90.69 188 ILE A O 1
ATOM 1549 N N . THR A 1 189 ? -9.868 0.726 25.541 1.00 92.62 189 THR A N 1
ATOM 1550 C CA . THR A 1 189 ? -11.086 1.253 26.149 1.00 92.62 189 THR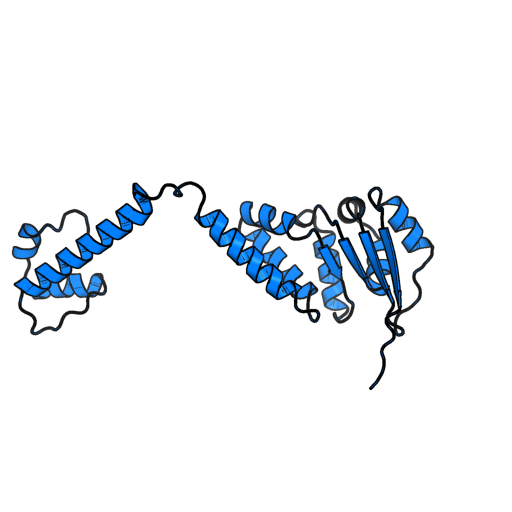 A CA 1
ATOM 1551 C C . THR A 1 189 ? -12.319 0.620 25.515 1.00 92.62 189 THR A C 1
ATOM 1553 O O . THR A 1 189 ? -12.389 0.391 24.304 1.00 92.62 189 THR A O 1
ATOM 1556 N N . GLU A 1 190 ? -13.338 0.365 26.335 1.00 93.81 190 GLU A N 1
ATOM 1557 C CA . GLU A 1 190 ? -14.622 -0.154 25.858 1.00 93.81 190 GLU A CA 1
ATOM 1558 C C . GLU A 1 190 ? -15.236 0.772 24.796 1.00 93.81 190 GLU A C 1
ATOM 1560 O O . GLU A 1 190 ? -15.776 0.309 23.791 1.00 93.81 190 GLU A O 1
ATOM 1565 N N . THR A 1 191 ? -15.086 2.087 24.979 1.00 94.94 191 THR A N 1
ATOM 1566 C CA . THR A 1 191 ? -15.546 3.108 24.035 1.00 94.94 191 THR A CA 1
ATOM 1567 C C . THR A 1 191 ? -14.893 2.945 22.666 1.00 94.94 191 THR A C 1
ATOM 1569 O O . THR A 1 191 ? -15.601 2.956 21.664 1.00 94.94 191 THR A O 1
ATOM 1572 N N . SER A 1 192 ? -13.575 2.733 22.598 1.00 94.25 192 SER A N 1
ATOM 1573 C CA . SER A 1 192 ? -12.869 2.540 21.327 1.00 94.25 192 SER A CA 1
ATOM 1574 C C . SER A 1 192 ? -13.334 1.284 20.590 1.00 94.25 192 SER A C 1
ATOM 1576 O O . SER A 1 192 ? -13.559 1.336 19.381 1.00 94.25 192 SER A O 1
ATOM 1578 N N . ILE A 1 193 ? -13.572 0.176 21.301 1.00 94.19 193 ILE A N 1
ATOM 1579 C CA . ILE A 1 193 ? -14.146 -1.030 20.680 1.00 94.19 193 ILE A CA 1
ATOM 1580 C C . ILE A 1 193 ? -15.566 -0.761 20.173 1.00 94.19 193 ILE A C 1
ATOM 1582 O O . ILE A 1 193 ? -15.865 -1.088 19.027 1.00 94.19 193 ILE A O 1
ATOM 1586 N N . LYS A 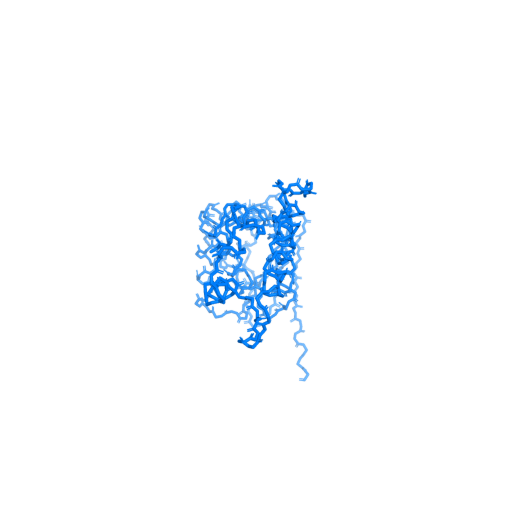1 194 ? -16.435 -0.139 20.979 1.00 94.56 194 LYS A N 1
ATOM 1587 C CA . LYS A 1 194 ? -17.818 0.184 20.578 1.00 94.56 194 LYS A CA 1
ATOM 1588 C C . LYS A 1 194 ? -17.865 1.092 19.352 1.00 94.56 194 LYS A C 1
ATOM 1590 O O . LYS A 1 194 ? -18.617 0.820 18.414 1.00 94.56 194 LYS A O 1
ATOM 1595 N N . THR A 1 195 ? -17.035 2.133 19.334 1.00 95.00 195 THR A N 1
ATOM 1596 C CA . THR A 1 195 ? -16.872 3.019 18.178 1.00 95.00 195 THR A CA 1
ATOM 1597 C C . THR A 1 195 ? -16.440 2.221 16.956 1.00 95.00 195 THR A C 1
ATOM 1599 O O . THR A 1 195 ? -17.083 2.313 15.913 1.00 95.00 195 THR A O 1
ATOM 1602 N N . PHE A 1 196 ? -15.411 1.379 17.085 1.00 94.75 196 PHE A N 1
ATOM 1603 C CA . PHE A 1 196 ? -14.929 0.579 15.965 1.00 94.75 196 PHE A CA 1
ATOM 1604 C C . PHE A 1 196 ? -15.996 -0.371 15.421 1.00 94.75 196 PHE A C 1
ATOM 1606 O O . PHE A 1 196 ? -16.216 -0.393 14.218 1.00 94.75 196 PHE A O 1
ATOM 1613 N N . VAL A 1 197 ? -16.685 -1.120 16.283 1.00 94.12 197 VAL A N 1
ATOM 1614 C CA . VAL A 1 197 ? -17.732 -2.075 15.877 1.00 94.12 197 VAL A CA 1
ATOM 1615 C C . VAL A 1 197 ? -18.886 -1.373 15.158 1.00 94.12 197 VAL A C 1
ATOM 1617 O O . VAL A 1 197 ? -19.437 -1.919 14.209 1.00 94.12 197 VAL A O 1
ATOM 1620 N N . THR A 1 198 ? -19.212 -0.140 15.552 1.00 94.88 198 THR A N 1
ATOM 1621 C CA . THR A 1 198 ? -20.227 0.676 14.866 1.00 94.88 198 THR A CA 1
ATOM 1622 C C . THR A 1 198 ? -19.793 1.059 13.447 1.00 94.88 198 THR A C 1
ATOM 1624 O O . THR A 1 198 ? -20.622 1.181 12.548 1.00 94.88 198 THR A O 1
ATOM 1627 N N . ILE A 1 199 ? -18.490 1.251 13.237 1.00 95.12 199 ILE A N 1
ATOM 1628 C CA . ILE A 1 199 ? -17.907 1.635 11.948 1.00 95.12 199 ILE A CA 1
ATOM 1629 C C . ILE A 1 199 ? -17.675 0.410 11.052 1.00 95.12 199 ILE A C 1
ATOM 1631 O O . ILE A 1 199 ? -17.968 0.453 9.858 1.00 95.12 199 ILE A O 1
ATOM 1635 N N . ALA A 1 200 ? -17.130 -0.669 11.611 1.00 93.88 200 ALA A N 1
ATOM 1636 C CA . ALA A 1 200 ? -16.616 -1.841 10.909 1.00 93.88 200 ALA A CA 1
ATOM 1637 C C . ALA A 1 200 ? -17.729 -2.831 10.535 1.00 93.88 200 ALA A C 1
ATOM 1639 O O . ALA A 1 200 ? -17.769 -3.965 11.006 1.00 93.88 200 ALA A O 1
ATOM 1640 N N . THR A 1 201 ? -18.636 -2.400 9.660 1.00 93.44 201 THR A N 1
ATOM 1641 C CA . THR A 1 201 ? -19.812 -3.180 9.242 1.00 93.44 201 THR A CA 1
ATOM 1642 C C . THR A 1 201 ? -19.478 -4.498 8.537 1.00 93.44 201 THR A C 1
ATOM 1644 O O . THR A 1 201 ? -20.308 -5.402 8.536 1.00 93.44 201 THR A O 1
ATOM 1647 N N . ASN A 1 202 ? -18.274 -4.635 7.968 1.00 94.06 202 ASN A N 1
ATOM 1648 C CA . ASN A 1 202 ? -17.813 -5.854 7.290 1.00 94.06 202 ASN A CA 1
ATOM 1649 C C . ASN A 1 202 ? -16.956 -6.780 8.176 1.00 94.06 202 ASN A C 1
ATOM 1651 O O . ASN A 1 202 ? -16.425 -7.787 7.693 1.00 94.06 202 ASN A O 1
ATOM 1655 N N . LEU A 1 203 ? -16.796 -6.452 9.461 1.00 95.62 203 LEU A N 1
ATOM 1656 C CA . LEU A 1 203 ? -15.936 -7.198 10.371 1.00 95.62 203 LEU A CA 1
ATOM 1657 C C . LEU A 1 203 ? -16.502 -8.596 10.638 1.00 95.62 203 LEU A C 1
ATOM 1659 O O . LEU A 1 203 ? -17.579 -8.744 11.208 1.00 95.62 203 LEU A O 1
ATOM 1663 N N . HIS A 1 204 ? -15.732 -9.629 10.304 1.00 95.06 204 HIS A N 1
ATOM 1664 C CA . HIS A 1 204 ? -16.084 -11.023 10.599 1.00 95.06 204 HIS A CA 1
ATOM 1665 C C . HIS A 1 204 ? -15.030 -11.744 11.448 1.00 95.06 204 HIS A C 1
ATOM 1667 O O . HIS A 1 204 ? -15.240 -12.880 11.866 1.00 95.06 204 HIS A O 1
ATOM 1673 N N . SER A 1 205 ? -13.888 -11.105 11.715 1.00 95.69 205 SER A N 1
ATOM 1674 C CA . SER A 1 205 ? -12.840 -11.651 12.577 1.00 95.69 205 SER A CA 1
ATOM 1675 C C . SER A 1 205 ? -12.234 -10.556 13.443 1.00 95.69 205 SER A C 1
ATOM 1677 O O . SER A 1 205 ? -11.657 -9.601 12.927 1.00 95.69 205 SER A O 1
ATOM 1679 N N . LEU A 1 206 ? -12.285 -10.743 14.759 1.00 94.62 206 LEU A N 1
ATOM 1680 C CA . LEU A 1 206 ? -11.586 -9.921 15.743 1.00 94.62 206 LEU A CA 1
ATOM 1681 C C . LEU A 1 206 ? -10.652 -10.819 16.555 1.00 94.62 206 LEU A C 1
ATOM 1683 O O . LEU A 1 206 ? -11.054 -11.877 17.034 1.00 94.62 206 LEU A O 1
ATOM 1687 N N . SER A 1 207 ? -9.397 -10.418 16.705 1.00 93.81 207 SER A N 1
ATOM 1688 C CA . SER A 1 207 ? -8.416 -11.159 17.494 1.00 93.81 207 SER A CA 1
ATOM 1689 C C . SER A 1 207 ? -7.563 -10.205 18.313 1.00 93.81 207 SER A C 1
ATOM 1691 O O . SER A 1 207 ? -7.030 -9.226 17.793 1.00 93.81 207 SER A O 1
ATOM 1693 N N . LEU A 1 208 ? -7.424 -10.516 19.597 1.00 89.44 208 LEU A N 1
ATOM 1694 C CA . LEU A 1 208 ? -6.581 -9.788 20.536 1.00 89.44 208 LEU A CA 1
ATOM 1695 C C . LEU A 1 208 ? -5.375 -10.672 20.854 1.00 89.44 208 LEU A C 1
ATOM 1697 O O . LEU A 1 208 ? -5.544 -11.810 21.291 1.00 89.44 208 LEU A O 1
ATOM 1701 N N . TYR A 1 209 ? -4.167 -10.171 20.611 1.00 86.38 209 TYR A N 1
ATOM 1702 C CA . TYR A 1 209 ? -2.930 -10.881 20.918 1.00 86.38 209 TYR A CA 1
ATOM 1703 C C . TYR A 1 209 ? -2.181 -10.180 22.036 1.00 86.38 209 TYR A C 1
ATOM 1705 O O . TYR A 1 209 ? -1.902 -8.988 21.940 1.00 86.38 209 TYR A O 1
ATOM 1713 N N . CYS A 1 210 ? -1.776 -10.947 23.041 1.00 79.00 210 CYS A N 1
ATOM 1714 C CA . CYS A 1 210 ? -0.837 -10.495 24.054 1.00 79.00 210 CYS A CA 1
ATOM 1715 C C . CYS A 1 210 ? 0.547 -11.027 23.676 1.00 79.00 210 CYS A C 1
ATOM 1717 O O . CYS A 1 210 ? 0.760 -12.241 23.654 1.00 79.00 210 CYS A O 1
ATOM 1719 N N . THR A 1 211 ? 1.470 -10.150 23.288 1.00 68.56 211 THR A N 1
ATOM 1720 C CA . THR A 1 211 ? 2.823 -10.575 22.914 1.00 68.56 211 THR A CA 1
ATOM 1721 C C . THR A 1 211 ? 3.694 -10.661 24.155 1.00 68.56 211 THR A C 1
ATOM 1723 O O . THR A 1 211 ? 4.269 -9.650 24.541 1.00 68.56 211 THR A O 1
ATOM 1726 N N . SER A 1 212 ? 3.815 -11.860 24.743 1.00 58.38 212 SER A N 1
ATOM 1727 C CA . SER A 1 212 ? 4.825 -12.212 25.754 1.00 58.38 212 SER A CA 1
ATOM 1728 C C . SER A 1 212 ? 6.233 -11.966 25.217 1.00 58.38 212 SER A C 1
ATOM 1730 O O . SER A 1 212 ? 6.750 -12.778 24.451 1.00 58.38 212 SER A O 1
ATOM 1732 N N . VAL A 1 213 ? 6.859 -10.844 25.587 1.00 55.28 213 VAL A N 1
ATOM 1733 C CA . VAL A 1 213 ? 8.285 -10.628 25.333 1.00 55.28 213 VAL A CA 1
ATOM 1734 C C . VAL A 1 213 ? 9.041 -11.553 26.281 1.00 55.28 213 VAL A C 1
ATOM 1736 O O . VAL A 1 213 ? 9.223 -11.240 27.455 1.00 55.28 213 VAL A O 1
ATOM 1739 N N . CYS A 1 214 ? 9.444 -12.723 25.787 1.00 43.41 214 CYS A N 1
ATOM 1740 C CA . CYS A 1 214 ? 10.455 -13.532 26.453 1.00 43.41 214 CYS A CA 1
ATOM 1741 C C . CYS A 1 214 ? 11.773 -12.757 26.378 1.00 43.41 214 CYS A C 1
ATOM 1743 O O . CYS A 1 214 ? 12.377 -12.654 25.311 1.00 43.41 214 CYS A O 1
ATOM 1745 N N . VAL A 1 215 ? 12.172 -12.154 27.496 1.00 42.97 215 VAL A N 1
ATOM 1746 C CA . VAL A 1 215 ? 13.512 -11.594 27.669 1.00 42.97 215 VAL A CA 1
ATOM 1747 C C . VAL A 1 215 ? 14.467 -12.788 27.763 1.00 42.97 215 VAL A C 1
ATOM 1749 O O . VAL A 1 215 ? 14.349 -13.574 28.701 1.00 42.97 215 VAL A O 1
ATOM 1752 N N . PHE A 1 216 ? 15.328 -12.959 26.759 1.00 38.19 216 PHE A N 1
ATOM 1753 C CA . PHE A 1 216 ? 16.479 -13.865 26.809 1.00 38.19 216 PHE A CA 1
ATOM 1754 C C . PHE A 1 216 ? 17.719 -13.082 27.228 1.00 38.19 216 PHE A C 1
ATOM 1756 O O . PHE A 1 216 ? 17.853 -11.926 26.761 1.00 38.19 216 PHE A O 1
#